Protein 1KTG (pdb70)

Organism: Caenorhabditis elegans (NCBI:txid6239)

GO terms:
  GO:0043135 5-phosphoribosyl 1-pyrophosphate pyrophosphatase activity (F, IDA)
  GO:0015967 diadenosine tetraphosphate catabolic process (P, IDA)
  GO:0004081 bis(5'-nucleosyl)-tetraphosphatase (asymmetrical) activity (F, IDA)
  GO:0019693 ribose phosphate metabolic process (P, IDA)
  GO:0006167 AMP biosynthetic process (P, IDA)
  GO:0006172 ADP biosynthetic process (P, IDA)
  GO:0006754 ATP biosynthetic process (P, IDA)
  GO:0006915 apoptotic process (P, TAS)

Solvent-accessible surface area: 13388 Å² total; per-residue (Å²): 99,63,40,0,0,0,0,1,0,6,65,121,92,111,63,108,37,19,1,1,0,1,34,14,45,58,110,105,64,59,43,10,1,0,26,10,86,40,60,136,85,45,80,56,66,92,0,0,34,55,14,0,40,91,6,0,74,1,55,88,147,45,16,62,22,14,119,55,8,24,40,34,15,66,93,137,26,113,68,31,65,26,14,0,32,2,19,0,0,63,8,71,98,126,42,114,8,111,55,38,158,81,22,94,70,97,90,37,1,80,39,103,51,0,32,73,39,2,107,110,78,106,8,4,70,4,0,115,52,4,32,67,59,26,94,75,156,79,0,0,0,1,1,0,2,47,91,77,69,74,42,53,26,1,1,0,0,36,5,41,110,107,118,66,49,46,24,1,0,32,10,109,33,61,136,90,46,76,48,62,93,0,0,34,55,15,1,92,89,6,0,46,1,48,88,154,55,15,63,19,14,111,62,9,25,25,42,30,42,61,100,106,139,45,28,10,23,3,17,0,0,61,6,66,106,124,46,93,7,100,51,36,156,61,12,96,73,91,90,32,0,99,43,106,50,0,34,70,40,8,125,53,86,104,11,5,74,7,0,113,59,6,19,72,70,5,92,75,143

B-factor: mean 9.14, std 4.75, range [2.16, 31.37]

CATH classification: 3.90.79.10

Radius of gyration: 20.04 Å; Cα contacts (8 Å, |Δi|>4): 566; chains: 2; bounding box: 54×39×38 Å

Nearest PDB structures (foldseek):
  1ktg-assembly1_A  TM=1.007E+00  e=5.975E-30  Caenorhabditis elegans
  1ktg-assembly2_B  TM=9.881E-01  e=2.286E-25  Caenorhabditis elegans
  4ijx-assembly3_A  TM=9.565E-01  e=1.818E-18  Homo sapiens
  4ijx-assembly3_B-2  TM=9.669E-01  e=4.852E-18  Homo sapiens
  1xsc-assembly1_A  TM=9.317E-01  e=6.594E-18  Homo sapiens

Sequence (269 aa):
VVKAAGLVIYRKLAGKIEFLLLQASYPPHHWTPPKGHVDPGEDEWQAAIRETKEEANITKEQLTIHEDCHETLFYEAKGKPKSVKYWLAKLNNPDDVQLSHEHQNWKWCELEDAIKIADYAEMGSLLRKFSAFLAGFKAAGLVIYRKLAGKIEFLLLQASYPPHHWTPPKGHVDPGEDEWQAAIRETKEEANITKEQLTIHEDCHETLFYEAPKSVKYWLAKLNNPDDVQLSHEHQNWKWCELEDAIKIADYAEMGSLLRKFSAFLAGF

InterPro domains:
  IPR000086 NUDIX hydrolase domain [PF00293] (4-128)
  IPR000086 NUDIX hydrolase domain [PS51462] (1-132)
  IPR003565 Bis(5'-nucleosyl)-tetraphosphatase [PR01405] (18-36)
  IPR003565 Bis(5'-nucleosyl)-tetraphosphatase [PR01405] (63-84)
  IPR003565 Bis(5'-nucleosyl)-tetraphosphatase [PR01405] (103-121)
  IPR003565 Bis(5'-nucleosyl)-tetraphosphatase [PR01405] (121-138)
  IPR003565 Bis(5'-nucleosyl)-tetraphosphatase [cd03428] (3-135)
  IPR015797 NUDIX hydrolase-like domain superfamily [SSF55811] (4-136)
  IPR020084 NUDIX hydrolase, conserved site [PS00893] (37-58)
  IPR051325 Nudix hydrolase domain-containing protein [PTHR21340] (3-136)

Structure (mmCIF, N/CA/C/O backbone):
data_1KTG
#
_entry.id   1KTG
#
_cell.length_a   57.563
_cell.length_b   36.758
_cell.length_c   68.941
_cell.angle_alpha   90.00
_cell.angle_beta   114.16
_cell.angle_gamma   90.00
#
_symmetry.space_group_name_H-M   'P 1 21 1'
#
loop_
_entity.id
_entity.type
_entity.pdbx_description
1 polymer 'Diadenosine Tetraphosphate Hydrolase'
2 non-polymer 'PHOSPHATE ION'
3 non-polymer 'HYDROXIDE ION'
4 non-polymer 'MAGNESIUM ION'
5 non-polymer 'ADENOSINE MONOPHOSPHATE'
6 water water
#
loop_
_atom_site.group_PDB
_atom_site.id
_atom_site.type_symbol
_atom_site.label_atom_id
_atom_site.label_alt_id
_atom_site.label_comp_id
_atom_site.label_asym_id
_atom_site.label_entity_id
_atom_site.label_seq_id
_atom_site.pdbx_PDB_ins_code
_atom_site.Cartn_x
_atom_site.Cartn_y
_atom_site.Cartn_z
_atom_site.occupancy
_atom_site.B_iso_or_equiv
_atom_site.auth_seq_id
_atom_site.auth_comp_id
_atom_site.auth_asym_id
_atom_site.auth_atom_id
_atom_site.pdbx_PDB_model_num
ATOM 1 N N . VAL A 1 2 ? 36.948 -0.450 29.479 1.00 9.06 2 VAL A N 1
ATOM 2 C CA . VAL A 1 2 ? 35.666 -0.104 28.788 1.00 8.86 2 VAL A CA 1
ATOM 3 C C . VAL A 1 2 ? 34.840 -1.338 28.414 1.00 8.75 2 VAL A C 1
ATOM 4 O O . VAL A 1 2 ? 35.366 -2.308 27.866 1.00 8.62 2 VAL A O 1
ATOM 8 N N . VAL A 1 3 ? 33.578 -1.316 28.830 1.00 7.91 3 VAL A N 1
ATOM 9 C CA . VAL A 1 3 ? 32.550 -2.258 28.425 1.00 7.82 3 VAL A CA 1
ATOM 10 C C . VAL A 1 3 ? 32.209 -2.081 26.947 1.00 7.46 3 VAL A C 1
ATOM 11 O O . VAL A 1 3 ? 31.802 -1.008 26.532 1.00 6.65 3 VAL A O 1
ATOM 15 N N . LYS A 1 4 ? 32.349 -3.155 26.181 1.00 7.23 4 LYS A N 1
ATOM 16 C CA . LYS A 1 4 ? 32.186 -3.124 24.736 1.00 7.11 4 LYS A CA 1
ATOM 17 C C . LYS A 1 4 ? 30.851 -3.685 24.274 1.00 7.04 4 LYS A C 1
ATOM 18 O O . LYS A 1 4 ? 30.417 -4.752 24.727 1.00 6.56 4 LYS A O 1
ATOM 20 N N . ALA A 1 5 ? 30.214 -2.951 23.363 1.00 6.41 5 ALA A N 1
ATOM 21 C CA . ALA A 1 5 ? 28.946 -3.342 22.774 1.00 6.14 5 ALA A CA 1
ATOM 22 C C . ALA A 1 5 ? 28.957 -2.961 21.302 1.00 5.87 5 ALA A C 1
ATOM 23 O O . ALA A 1 5 ? 29.814 -2.215 20.849 1.00 5.77 5 ALA A O 1
ATOM 25 N N . ALA A 1 6 ? 27.985 -3.460 20.563 1.00 6.24 6 ALA A N 1
ATOM 26 C CA . ALA A 1 6 ? 27.880 -3.148 19.150 1.00 5.94 6 ALA A CA 1
ATOM 27 C C . ALA A 1 6 ? 26.469 -3.370 18.655 1.00 6.06 6 ALA A C 1
ATOM 28 O O . ALA A 1 6 ? 25.688 -4.093 19.262 1.00 5.20 6 ALA A O 1
ATOM 30 N N . GLY A 1 7 ? 26.159 -2.760 17.519 1.00 5.90 7 GLY A N 1
ATOM 31 C CA . GLY A 1 7 ? 24.859 -2.933 16.928 1.00 6.13 7 GLY A CA 1
ATOM 32 C C . GLY A 1 7 ? 24.846 -2.493 15.492 1.00 6.11 7 GLY A C 1
ATOM 33 O O . GLY A 1 7 ? 25.885 -2.207 14.900 1.00 5.43 7 GLY A O 1
ATOM 34 N N . LEU A 1 8 ? 23.645 -2.440 14.935 1.00 6.04 8 LEU A N 1
ATOM 35 C CA . LEU A 1 8 ? 23.453 -2.071 13.555 1.00 5.72 8 LEU A CA 1
ATOM 36 C C . LEU A 1 8 ? 22.409 -0.970 13.458 1.00 6.18 8 LEU A C 1
ATOM 37 O O . LEU A 1 8 ? 21.327 -1.082 14.023 1.00 6.59 8 LEU A O 1
ATOM 42 N N . VAL A 1 9 ? 22.775 0.116 12.791 1.00 6.45 9 VAL A N 1
ATOM 43 C CA . VAL A 1 9 ? 21.825 1.169 12.480 1.00 6.60 9 VAL A CA 1
ATOM 44 C C . VAL A 1 9 ? 21.113 0.645 11.242 1.00 6.70 9 VAL A C 1
ATOM 45 O O . VAL A 1 9 ? 21.628 0.715 10.134 1.00 6.98 9 VAL A O 1
ATOM 49 N N . ILE A 1 10 ? 19.962 0.032 11.468 1.00 7.08 10 ILE A N 1
ATOM 50 C CA . ILE A 1 10 ? 19.148 -0.496 10.388 1.00 6.86 10 ILE A CA 1
ATOM 51 C C . ILE A 1 10 ? 18.329 0.618 9.759 1.00 6.55 10 ILE A C 1
ATOM 52 O O . ILE A 1 10 ? 17.718 1.414 10.471 1.00 6.95 10 ILE A O 1
ATOM 57 N N . TYR A 1 11 ? 18.314 0.664 8.431 1.00 6.13 11 TYR A N 1
ATOM 58 C CA . TYR A 1 11 ? 17.461 1.602 7.713 1.00 5.93 11 TYR A CA 1
ATOM 59 C C . TYR A 1 11 ? 16.744 0.875 6.604 1.00 6.25 11 TYR A C 1
ATOM 60 O O . TYR A 1 11 ? 17.140 -0.223 6.181 1.00 6.40 11 TYR A O 1
ATOM 69 N N . ARG A 1 12 ? 15.678 1.502 6.133 1.00 6.58 12 ARG A N 1
ATOM 70 C CA . ARG A 1 12 ? 14.967 1.026 4.974 1.00 6.14 12 ARG A CA 1
ATOM 71 C C . ARG A 1 12 ? 14.626 2.229 4.117 1.00 7.00 12 ARG A C 1
ATOM 72 O O . ARG A 1 12 ? 14.766 3.383 4.550 1.00 6.46 12 ARG A O 1
ATOM 80 N N . LYS A 1 13 ? 14.205 1.963 2.885 1.00 7.45 13 LYS A N 1
ATOM 81 C CA . LYS A 1 13 ? 13.758 3.026 2.007 1.00 8.41 13 LYS A CA 1
ATOM 82 C C . LYS A 1 13 ? 12.272 2.761 1.790 1.00 8.15 13 LYS A C 1
ATOM 83 O O . LYS A 1 13 ? 11.896 1.708 1.285 1.00 9.37 13 LYS A O 1
ATOM 89 N N . LEU A 1 14 ? 11.421 3.672 2.250 1.00 7.19 14 LEU A N 1
ATOM 90 C CA . LEU A 1 14 ? 9.984 3.504 2.089 1.00 6.57 14 LEU A CA 1
ATOM 91 C C . LEU A 1 14 ? 9.470 4.528 1.095 1.00 6.19 14 LEU A C 1
ATOM 92 O O . LEU A 1 14 ? 9.435 5.717 1.395 1.00 5.52 14 LEU A O 1
ATOM 97 N N . ALA A 1 15 ? 9.081 4.068 -0.091 1.00 6.13 15 ALA A N 1
ATOM 98 C CA . ALA A 1 15 ? 8.618 4.967 -1.141 1.00 5.96 15 ALA A CA 1
ATOM 99 C C . ALA A 1 15 ? 9.623 6.085 -1.401 1.00 6.27 15 ALA A C 1
ATOM 100 O O . ALA A 1 15 ? 9.235 7.234 -1.619 1.00 6.21 15 ALA A O 1
ATOM 102 N N . GLY A 1 16 ? 10.908 5.737 -1.379 1.00 6.53 16 GLY A N 1
ATOM 103 C CA . GLY A 1 16 ? 11.978 6.673 -1.672 1.00 6.63 16 GLY A CA 1
ATOM 104 C C . GLY A 1 16 ? 12.567 7.379 -0.463 1.00 6.73 16 GLY A C 1
ATOM 105 O O . GLY A 1 16 ? 13.609 8.027 -0.583 1.00 7.07 16 GLY A O 1
ATOM 106 N N . LYS A 1 17 ? 11.920 7.260 0.693 1.00 6.59 17 LYS A N 1
ATOM 107 C CA . LYS A 1 17 ? 12.389 7.937 1.902 1.00 6.81 17 LYS A CA 1
ATOM 108 C C . LYS A 1 17 ? 13.150 7.022 2.855 1.00 6.72 17 LYS A C 1
ATOM 109 O O . LYS A 1 17 ? 12.690 5.931 3.189 1.00 6.77 17 LYS A O 1
ATOM 115 N N . ILE A 1 18 ? 14.306 7.495 3.311 1.00 6.02 18 ILE A N 1
ATOM 116 C CA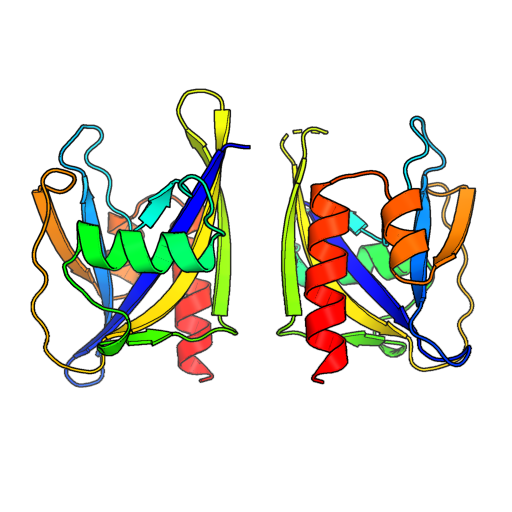 . ILE A 1 18 ? 15.105 6.756 4.272 1.00 6.32 18 ILE A CA 1
ATOM 117 C C . ILE A 1 18 ? 14.436 6.817 5.647 1.00 6.07 18 ILE A C 1
ATOM 118 O O . ILE A 1 18 ? 13.993 7.888 6.089 1.00 6.37 18 ILE A O 1
ATOM 123 N N . GLU A 1 19 ? 14.329 5.663 6.291 1.00 5.95 19 GLU A N 1
ATOM 124 C CA . GLU A 1 19 ? 13.816 5.559 7.651 1.00 6.11 19 GLU A CA 1
ATOM 125 C C . GLU A 1 19 ? 14.754 4.671 8.445 1.00 6.16 19 GLU A C 1
ATOM 126 O O . GLU A 1 19 ? 15.269 3.687 7.912 1.00 5.79 19 GLU A O 1
ATOM 132 N N . PHE A 1 20 ? 14.990 5.049 9.699 1.00 5.46 20 PHE A N 1
ATOM 133 C CA . PHE A 1 20 ? 15.838 4.300 10.641 1.00 5.44 20 PHE A CA 1
ATOM 134 C C . PHE A 1 20 ? 15.008 3.560 11.703 1.00 6.04 20 PHE A C 1
ATOM 135 O O . PHE A 1 20 ? 14.029 4.108 12.248 1.00 6.00 20 PHE A O 1
ATOM 143 N N . LEU A 1 21 ? 15.404 2.331 12.021 1.00 5.59 21 LEU A N 1
ATOM 144 C CA . LEU A 1 21 ? 14.683 1.536 13.009 1.00 6.05 21 LEU A CA 1
ATOM 145 C C . LEU A 1 21 ? 15.193 1.807 14.425 1.00 6.45 21 LEU A C 1
ATOM 146 O O . LEU A 1 21 ? 16.377 1.672 14.698 1.00 6.85 21 LEU A O 1
ATOM 151 N N . LEU A 1 22 ? 14.294 2.211 15.309 1.00 6.41 22 LEU A N 1
ATOM 152 C CA . LEU A 1 22 ? 14.632 2.401 16.707 1.00 6.45 22 LEU A CA 1
ATOM 153 C C . LEU A 1 22 ? 13.764 1.480 17.549 1.00 6.62 22 LEU A C 1
ATOM 154 O O . LEU A 1 22 ? 12.580 1.252 17.222 1.00 6.11 22 LEU A O 1
ATOM 159 N N . LEU A 1 23 ? 14.362 0.974 18.633 1.00 6.02 23 LEU A N 1
ATOM 160 C CA . LEU A 1 23 ? 13.708 0.081 19.596 1.00 5.81 23 LEU A CA 1
ATOM 161 C C . LEU A 1 23 ? 13.660 0.728 20.986 1.00 6.03 23 LEU A C 1
ATOM 162 O O . LEU A 1 23 ? 14.628 1.331 21.455 1.00 5.79 23 LEU A O 1
ATOM 167 N N . GLN A 1 24 ? 12.523 0.596 21.645 1.00 5.30 24 GLN A N 1
ATOM 168 C CA . GLN A 1 24 ? 12.342 1.182 22.955 1.00 5.63 24 GLN A CA 1
ATOM 169 C C . GLN A 1 24 ? 12.554 0.125 24.033 1.00 5.42 24 GLN A C 1
ATOM 170 O O . GLN A 1 24 ? 11.877 -0.913 24.051 1.00 4.95 24 GLN A O 1
ATOM 176 N N . ALA A 1 25 ? 13.501 0.393 24.928 1.00 5.77 25 ALA A N 1
ATOM 177 C CA . ALA A 1 25 ? 13.835 -0.533 25.999 1.00 5.94 25 ALA A CA 1
ATOM 178 C C . ALA A 1 25 ? 12.630 -0.783 26.886 1.00 6.18 25 ALA A C 1
ATOM 179 O O . ALA A 1 25 ? 11.854 0.122 27.165 1.00 5.77 25 ALA A O 1
ATOM 181 N N . SER A 1 26 ? 12.505 -2.014 27.360 1.00 6.27 26 SER A N 1
ATOM 182 C CA . SER A 1 26 ? 11.391 -2.399 28.220 1.00 6.97 26 SER A CA 1
ATOM 183 C C . SER A 1 26 ? 11.669 -2.097 29.692 1.00 7.64 26 SER A C 1
ATOM 184 O O . SER A 1 26 ? 10.812 -2.314 30.553 1.00 7.64 26 SER A O 1
ATOM 187 N N . TYR A 1 27 ? 12.874 -1.613 29.966 1.00 8.45 27 TYR A N 1
ATOM 188 C CA . TYR A 1 27 ? 13.311 -1.288 31.317 1.00 9.41 27 TYR A CA 1
ATOM 189 C C . TYR A 1 27 ? 13.604 0.216 31.361 1.00 9.57 27 TYR A C 1
ATOM 190 O O . TYR A 1 27 ? 14.136 0.764 30.404 1.00 9.28 27 TYR A O 1
ATOM 192 N N . PRO A 1 28 ? 13.280 0.907 32.444 1.00 10.14 28 PRO A N 1
ATOM 193 C CA . PRO A 1 28 ? 13.560 2.341 32.443 1.00 10.24 28 PRO A CA 1
ATOM 194 C C . PRO A 1 28 ? 15.061 2.493 32.268 1.00 10.05 28 PRO A C 1
ATOM 195 O O . PRO A 1 28 ? 15.816 1.625 32.685 1.00 10.42 28 PRO A O 1
ATOM 199 N N . PRO A 1 29 ? 15.507 3.578 31.662 1.00 9.60 29 PRO A N 1
ATOM 200 C CA . PRO A 1 29 ? 14.721 4.777 31.386 1.00 9.16 29 PRO A CA 1
ATOM 201 C C . PRO A 1 29 ? 13.864 4.692 30.093 1.00 8.82 29 PRO A C 1
ATOM 202 O O . PRO A 1 29 ? 13.354 5.710 29.647 1.00 7.90 29 PRO A O 1
ATOM 206 N N . HIS A 1 30 ? 13.691 3.498 29.534 1.00 8.50 30 HIS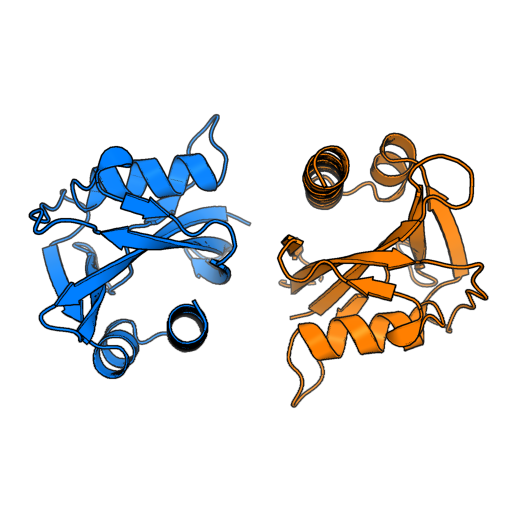 A N 1
ATOM 207 C CA . HIS A 1 30 ? 12.891 3.305 28.314 1.00 8.75 30 HIS A CA 1
ATOM 208 C C . HIS A 1 30 ? 13.410 4.117 27.136 1.00 8.67 30 HIS A C 1
ATOM 209 O O . HIS A 1 30 ? 12.640 4.634 26.318 1.00 9.53 30 HIS A O 1
ATOM 216 N N . HIS A 1 31 ? 14.720 4.238 27.044 1.00 8.57 31 HIS A N 1
ATOM 217 C CA . HIS A 1 31 ? 15.317 4.972 25.932 1.00 8.16 31 HIS A CA 1
ATOM 218 C C . HIS A 1 31 ? 15.259 4.148 24.656 1.00 7.61 31 HIS A C 1
ATOM 219 O O . HIS A 1 31 ? 15.015 2.943 24.675 1.00 7.23 31 HIS A O 1
ATOM 226 N N . TRP A 1 32 ? 15.509 4.828 23.549 1.00 6.83 32 TRP A N 1
ATOM 227 C CA . TRP A 1 32 ? 15.443 4.241 22.226 1.00 6.31 32 TRP A CA 1
ATOM 228 C C . TRP A 1 32 ? 16.818 4.184 21.554 1.00 6.53 32 TRP A C 1
ATOM 229 O O . TRP A 1 32 ? 17.536 5.173 21.519 1.00 5.99 32 TRP A O 1
ATOM 240 N N . THR A 1 33 ? 17.166 3.026 21.007 1.00 6.63 33 THR A N 1
ATOM 241 C CA . THR A 1 33 ? 18.409 2.868 20.255 1.00 6.66 33 THR A CA 1
ATOM 242 C C . THR A 1 33 ? 18.141 1.884 19.136 1.00 6.75 33 THR A C 1
ATOM 243 O O . THR A 1 33 ? 17.122 1.191 19.150 1.00 6.76 33 THR A O 1
ATOM 247 N N . PRO A 1 34 ? 19.041 1.810 18.161 1.00 6.44 34 PRO A N 1
ATOM 248 C CA . PRO A 1 34 ? 18.944 0.760 17.151 1.00 6.27 34 PRO A CA 1
ATOM 249 C C . PRO A 1 34 ? 19.275 -0.551 17.853 1.00 6.22 34 PRO A C 1
ATOM 250 O O . PRO A 1 34 ? 19.703 -0.501 19.007 1.00 6.44 34 PRO A O 1
ATOM 254 N N . PRO A 1 35 ? 19.071 -1.691 17.205 1.00 6.40 35 PRO A N 1
ATOM 255 C CA . PRO A 1 35 ? 19.383 -2.977 17.831 1.00 6.12 35 PRO A CA 1
ATOM 256 C C . PRO A 1 35 ? 20.856 -3.012 18.184 1.00 6.22 35 PRO A C 1
ATOM 257 O O . PRO A 1 35 ? 21.673 -2.704 17.335 1.00 5.91 35 PRO A O 1
ATOM 261 N N . LYS A 1 36 ? 21.196 -3.369 19.420 1.00 6.43 36 LYS A N 1
ATOM 262 C CA . LYS A 1 36 ? 22.599 -3.385 19.841 1.00 6.25 36 LYS A CA 1
ATOM 263 C C . LYS A 1 36 ? 22.743 -4.053 21.194 1.00 6.13 36 LYS A C 1
ATOM 264 O O . LYS A 1 36 ? 21.794 -4.113 21.963 1.00 6.47 36 LYS A O 1
ATOM 270 N N . GLY A 1 37 ? 23.935 -4.532 21.505 1.00 6.11 37 GLY A N 1
ATOM 271 C CA . GLY A 1 37 ? 24.134 -5.188 22.781 1.00 6.17 37 GLY A CA 1
ATOM 272 C C . GLY A 1 37 ? 25.589 -5.473 23.085 1.00 6.05 37 GLY A C 1
ATOM 273 O O . GLY A 1 37 ? 26.486 -5.179 22.302 1.00 5.50 37 GLY A O 1
ATOM 274 N N . HIS A 1 38 ? 25.823 -6.038 24.255 1.00 5.91 38 HIS A N 1
ATOM 275 C CA . HIS A 1 38 ? 27.183 -6.290 24.678 1.00 6.37 38 HIS A CA 1
ATOM 276 C C . HIS A 1 38 ? 27.831 -7.359 23.828 1.00 6.15 38 HIS A C 1
ATOM 277 O O . HIS A 1 38 ? 27.170 -8.298 23.359 1.00 6.32 38 HIS A O 1
ATOM 284 N N . VAL A 1 39 ? 29.138 -7.215 23.646 1.00 5.90 39 VAL A N 1
ATOM 285 C CA . VAL A 1 39 ? 29.934 -8.234 23.004 1.00 6.17 39 VAL A CA 1
ATOM 286 C C . VAL A 1 39 ? 29.997 -9.400 23.997 1.00 6.53 39 VAL A C 1
ATOM 287 O O . VAL A 1 39 ? 30.396 -9.219 25.152 1.00 6.26 39 VAL A O 1
ATOM 291 N N . ASP A 1 40 ? 29.559 -10.577 23.560 1.00 6.58 40 ASP A N 1
ATOM 292 C CA . ASP A 1 40 ? 29.515 -11.753 24.426 1.00 7.52 40 ASP A CA 1
ATOM 293 C C . ASP A 1 40 ? 30.826 -12.545 24.282 1.00 7.87 40 ASP A C 1
ATOM 294 O O . ASP A 1 40 ? 31.599 -12.309 23.359 1.00 7.60 40 ASP A O 1
ATOM 299 N N . PRO A 1 41 ? 31.098 -13.470 25.196 1.00 8.26 41 PRO A N 1
ATOM 300 C CA . PRO A 1 41 ? 32.354 -14.227 25.144 1.00 8.49 41 PRO A CA 1
ATOM 301 C C . PRO A 1 41 ? 32.611 -14.880 23.790 1.00 8.10 41 PRO A C 1
ATOM 302 O O . PRO A 1 41 ? 31.701 -15.454 23.177 1.00 8.11 41 PRO A O 1
ATOM 306 N N . GLY A 1 42 ? 33.846 -14.767 23.321 1.00 7.93 42 GLY A N 1
ATOM 307 C CA . GLY A 1 42 ? 34.233 -15.339 22.046 1.00 7.76 42 GLY A CA 1
ATOM 308 C C . GLY A 1 42 ? 33.929 -14.456 20.844 1.00 7.30 42 GLY A C 1
ATOM 309 O O . GLY A 1 42 ? 34.406 -14.734 19.750 1.00 7.37 42 GLY A O 1
ATOM 310 N N . GLU A 1 43 ? 33.160 -13.387 21.030 1.00 7.06 43 GLU A N 1
ATOM 311 C CA . GLU A 1 43 ? 32.752 -12.553 19.902 1.00 6.47 43 GLU A CA 1
ATOM 312 C C . GLU A 1 43 ? 33.612 -11.314 19.716 1.00 6.23 43 GLU A C 1
ATOM 313 O O . GLU A 1 43 ? 34.297 -10.878 20.632 1.00 6.08 43 GLU A O 1
ATOM 319 N N . ASP A 1 44 ? 33.568 -10.759 18.513 1.00 6.03 44 ASP A N 1
ATOM 320 C CA . ASP A 1 44 ? 34.092 -9.413 18.278 1.00 6.20 44 ASP A CA 1
ATOM 321 C C . ASP A 1 44 ? 32.860 -8.540 18.062 1.00 5.75 44 ASP A C 1
ATOM 322 O O . ASP A 1 44 ? 31.734 -9.034 18.132 1.00 4.88 44 ASP A O 1
ATOM 327 N N . GLU A 1 45 ? 33.074 -7.258 17.804 1.00 5.63 45 GLU A N 1
ATOM 328 C CA . GLU A 1 45 ? 31.966 -6.318 17.657 1.00 5.94 45 GLU A CA 1
ATOM 329 C C . GLU A 1 45 ? 31.034 -6.684 16.505 1.00 5.83 45 GLU A C 1
ATOM 330 O O . GLU A 1 45 ? 29.816 -6.566 16.614 1.00 5.46 45 GLU A O 1
ATOM 336 N N . TRP A 1 46 ? 31.619 -7.110 15.395 1.00 6.00 46 TRP A N 1
ATOM 337 C CA . TRP A 1 46 ? 30.848 -7.476 14.214 1.00 6.13 46 TRP A CA 1
ATOM 338 C C . TRP A 1 46 ? 29.854 -8.574 14.581 1.00 6.02 46 TRP A C 1
ATOM 339 O O . TRP A 1 46 ? 28.654 -8.444 14.336 1.00 6.36 46 TRP A O 1
ATOM 350 N N . GLN A 1 47 ? 30.350 -9.648 15.191 1.00 6.00 47 GLN A N 1
ATOM 351 C CA . GLN A 1 47 ? 29.489 -10.772 15.540 1.00 6.00 47 GLN A CA 1
ATOM 352 C C . GLN A 1 47 ? 28.383 -10.334 16.497 1.00 5.71 47 GLN A C 1
ATOM 353 O O . GLN A 1 47 ? 27.237 -10.759 16.384 1.00 5.82 47 GLN A O 1
ATOM 359 N N . ALA A 1 48 ? 28.743 -9.488 17.450 1.00 5.65 48 ALA A N 1
ATOM 360 C CA . ALA A 1 48 ? 27.794 -9.042 18.460 1.00 5.69 48 ALA A CA 1
ATOM 361 C C . ALA A 1 48 ? 26.663 -8.224 17.830 1.00 4.98 48 ALA A C 1
ATOM 362 O O . ALA A 1 48 ? 25.483 -8.427 18.122 1.00 4.94 48 ALA A O 1
ATOM 364 N N . ALA A 1 49 ? 27.030 -7.318 16.941 1.00 4.30 49 ALA A N 1
ATOM 365 C CA . ALA A 1 49 ? 26.053 -6.458 16.283 1.00 4.78 49 ALA A CA 1
ATOM 366 C C . ALA A 1 49 ? 25.037 -7.285 15.501 1.00 4.88 49 ALA A C 1
ATOM 367 O O . ALA A 1 49 ? 23.843 -6.999 15.503 1.00 5.77 49 ALA A O 1
ATOM 369 N N . ILE A 1 50 ? 25.528 -8.302 14.813 1.00 5.25 50 ILE A N 1
ATOM 370 C CA . ILE A 1 50 ? 24.657 -9.160 14.016 1.00 5.65 50 ILE A CA 1
ATOM 371 C C . ILE A 1 50 ? 23.745 -9.992 14.918 1.00 6.13 50 ILE A C 1
ATOM 372 O O . ILE A 1 50 ? 22.528 -10.077 14.699 1.00 6.66 50 ILE A O 1
ATOM 377 N N . ARG A 1 51 ? 24.323 -10.593 15.952 1.00 5.77 51 ARG A N 1
ATOM 378 C CA . ARG A 1 51 ? 23.545 -11.448 16.842 1.00 6.05 51 ARG A CA 1
ATOM 379 C C . ARG A 1 51 ? 22.491 -10.648 17.604 1.00 5.48 51 ARG A C 1
ATOM 380 O O . ARG A 1 51 ? 21.351 -11.082 17.756 1.00 5.54 51 ARG A O 1
ATOM 388 N N . GLU A 1 52 ? 22.873 -9.485 18.095 1.00 5.52 52 GLU A N 1
ATOM 389 C CA . GLU A 1 52 ? 21.925 -8.648 18.835 1.00 5.56 52 GLU A CA 1
ATOM 390 C C . GLU A 1 52 ? 20.804 -8.163 17.931 1.00 6.16 52 GLU A C 1
ATOM 391 O O . GLU A 1 52 ? 19.658 -8.007 18.363 1.00 6.02 52 GLU A O 1
ATOM 397 N N . THR A 1 53 ? 21.126 -7.934 16.667 1.00 6.05 53 THR A N 1
ATOM 398 C CA . THR A 1 53 ? 20.097 -7.519 15.732 1.00 6.54 53 THR A CA 1
ATOM 399 C C . THR A 1 53 ? 19.087 -8.637 15.547 1.00 6.41 53 THR A C 1
ATOM 400 O O . THR A 1 53 ? 17.871 -8.400 15.543 1.00 6.45 53 THR A O 1
ATOM 404 N N . LYS A 1 54 ? 19.589 -9.860 15.407 1.00 6.42 54 LYS A N 1
ATOM 405 C CA . LYS A 1 54 ? 18.719 -11.015 15.244 1.00 6.19 54 LYS A CA 1
ATOM 406 C C . LYS A 1 54 ? 17.874 -11.199 16.496 1.00 5.86 54 LYS A C 1
ATOM 407 O O . LYS A 1 54 ? 16.667 -11.413 16.413 1.00 6.24 54 LYS A O 1
ATOM 409 N N . GLU A 1 55 ? 18.502 -11.071 17.661 1.00 5.63 55 GLU A N 1
ATOM 410 C CA . GLU A 1 55 ? 17.809 -11.266 18.934 1.00 5.69 55 GLU A CA 1
ATOM 411 C C . GLU A 1 55 ? 16.758 -10.210 19.235 1.00 6.12 55 GLU A C 1
ATOM 412 O O . GLU A 1 55 ? 15.669 -10.541 19.707 1.00 6.34 55 GLU A O 1
ATOM 418 N N . GLU A 1 56 ? 17.091 -8.946 18.989 1.00 5.79 56 GLU A N 1
ATOM 419 C CA . GLU A 1 56 ? 16.228 -7.847 19.414 1.00 6.16 56 GLU A CA 1
ATOM 420 C C . GLU A 1 56 ? 15.157 -7.436 18.407 1.00 6.32 56 GLU A C 1
ATOM 421 O O . GLU A 1 56 ? 14.107 -6.908 18.793 1.00 6.52 56 GLU A O 1
ATOM 427 N N . ALA A 1 57 ? 15.419 -7.649 17.120 1.00 5.98 57 ALA A N 1
ATOM 428 C CA . ALA A 1 57 ? 14.473 -7.212 16.093 1.00 6.05 57 ALA A CA 1
ATOM 429 C C . ALA A 1 57 ? 14.037 -8.327 15.151 1.00 6.35 57 ALA A C 1
ATOM 430 O O . ALA A 1 57 ? 13.192 -8.107 14.288 1.00 6.58 57 ALA A O 1
ATOM 432 N N . ASN A 1 58 ? 14.612 -9.513 15.316 1.00 6.05 58 ASN A N 1
ATOM 433 C CA . ASN A 1 58 ? 14.286 -10.670 14.486 1.00 6.85 58 ASN A CA 1
ATOM 434 C C . ASN A 1 58 ? 14.651 -10.439 13.017 1.00 6.74 58 ASN A C 1
ATOM 435 O O . ASN A 1 58 ? 13.964 -10.917 12.115 1.00 6.42 58 ASN A O 1
ATOM 440 N N . ILE A 1 59 ? 15.735 -9.689 12.805 1.00 6.53 59 ILE A N 1
ATOM 441 C CA . ILE A 1 59 ? 16.284 -9.449 11.476 1.00 7.20 59 ILE A CA 1
ATOM 442 C C . ILE A 1 59 ? 17.611 -10.206 11.376 1.00 7.19 59 ILE A C 1
ATOM 443 O O . ILE A 1 59 ? 18.527 -9.996 12.195 1.00 7.40 59 ILE A O 1
ATOM 448 N N . THR A 1 60 ? 17.698 -11.065 10.363 1.00 7.58 60 THR A N 1
ATOM 449 C CA . THR A 1 60 ? 18.868 -11.898 10.115 1.00 8.08 60 THR A CA 1
ATOM 450 C C . THR A 1 60 ? 19.873 -11.215 9.191 1.00 8.25 60 THR A C 1
ATOM 451 O O . THR A 1 60 ? 19.550 -10.272 8.458 1.00 7.48 60 THR A O 1
ATOM 455 N N . LYS A 1 61 ? 21.095 -11.727 9.212 1.00 7.71 61 LYS A N 1
ATOM 456 C CA . LYS A 1 61 ? 22.160 -11.178 8.387 1.00 8.38 61 LYS A CA 1
ATOM 457 C C . LYS A 1 61 ? 21.771 -11.224 6.915 1.00 7.95 61 LYS A C 1
ATOM 458 O O . LYS A 1 61 ? 22.089 -10.314 6.150 1.00 7.84 61 LYS A O 1
ATOM 464 N N . GLU A 1 62 ? 21.053 -12.271 6.538 1.00 7.44 62 GLU A N 1
ATOM 465 C CA . GLU A 1 62 ? 20.683 -12.506 5.153 1.00 8.06 62 GLU A CA 1
ATOM 466 C C . GLU A 1 62 ? 19.666 -11.484 4.638 1.00 7.65 62 GLU A C 1
ATOM 467 O O . GLU A 1 62 ? 19.533 -11.281 3.443 1.00 7.36 62 GLU A O 1
ATOM 473 N N . GLN A 1 63 ? 18.940 -10.860 5.559 1.00 7.32 63 GLN A N 1
ATOM 474 C CA . GLN A 1 63 ? 17.942 -9.861 5.210 1.00 7.05 63 GLN A CA 1
ATOM 475 C C . GLN A 1 63 ? 18.562 -8.477 5.073 1.00 6.75 63 GLN A C 1
ATOM 476 O O . GLN A 1 63 ? 17.881 -7.520 4.730 1.00 6.47 63 GLN A O 1
ATOM 482 N N . LEU A 1 64 ? 19.858 -8.373 5.346 1.00 6.66 64 LEU A N 1
ATOM 483 C CA . LEU A 1 64 ? 20.526 -7.082 5.386 1.00 6.69 64 LEU A CA 1
ATOM 484 C C . LEU A 1 64 ? 21.652 -6.926 4.369 1.00 6.77 64 LEU A C 1
ATOM 485 O O . LEU A 1 64 ? 22.300 -7.892 3.993 1.00 6.58 64 LEU A O 1
ATOM 490 N N . THR A 1 65 ? 21.862 -5.686 3.938 1.00 7.16 65 THR A N 1
ATOM 491 C CA . THR A 1 65 ? 23.052 -5.301 3.191 1.00 6.84 65 THR A CA 1
ATOM 492 C C . THR A 1 65 ? 23.821 -4.381 4.137 1.00 6.60 65 THR A C 1
ATOM 493 O O . THR A 1 65 ? 23.463 -3.210 4.309 1.00 6.35 65 THR A O 1
ATOM 497 N N . ILE A 1 66 ? 24.854 -4.915 4.776 1.00 5.86 66 ILE A N 1
ATOM 498 C CA . ILE A 1 66 ? 25.616 -4.147 5.757 1.00 6.31 66 ILE A CA 1
ATOM 499 C C . ILE A 1 66 ? 26.724 -3.390 5.051 1.00 6.18 66 ILE A C 1
ATOM 500 O O . ILE A 1 66 ? 27.492 -3.968 4.293 1.00 5.37 66 ILE A O 1
ATOM 505 N N . HIS A 1 67 ? 26.781 -2.088 5.283 1.00 6.21 67 HIS A N 1
ATOM 506 C CA . HIS A 1 67 ? 27.789 -1.237 4.662 1.00 7.33 67 HIS A CA 1
ATOM 507 C C . HIS A 1 67 ? 29.030 -1.221 5.540 1.00 7.65 67 HIS A C 1
ATOM 508 O O . HIS A 1 67 ? 29.110 -0.450 6.487 1.00 7.54 67 HIS A O 1
ATOM 515 N N . GLU A 1 68 ? 29.999 -2.066 5.219 1.00 8.63 68 GLU A N 1
ATOM 516 C CA . GLU A 1 68 ? 31.204 -2.195 6.050 1.00 9.83 68 GLU A CA 1
ATOM 517 C C . GLU A 1 68 ? 32.036 -0.929 6.141 1.00 10.15 68 GLU A C 1
ATOM 518 O O . GLU A 1 68 ? 32.774 -0.746 7.115 1.00 11.38 68 GLU A O 1
ATOM 524 N N . ASP A 1 69 ? 31.906 -0.050 5.147 1.00 9.93 69 ASP A N 1
ATOM 525 C CA . ASP A 1 69 ? 32.644 1.211 5.140 1.00 9.77 69 ASP A CA 1
ATOM 526 C C . ASP A 1 69 ? 31.908 2.335 5.847 1.00 9.62 69 ASP A C 1
ATOM 527 O O . ASP A 1 69 ? 32.300 3.499 5.714 1.00 10.25 69 ASP A O 1
ATOM 529 N N . CYS A 1 70 ? 30.827 2.017 6.554 1.00 8.50 70 CYS A N 1
ATOM 530 C CA . CYS A 1 70 ? 30.109 3.049 7.285 1.00 8.29 70 CYS A CA 1
ATOM 531 C C . CYS A 1 70 ? 29.884 2.587 8.714 1.00 7.75 70 CYS A C 1
ATOM 532 O O . CYS A 1 70 ? 28.927 1.871 9.015 1.00 7.94 70 CYS A O 1
ATOM 535 N N . HIS A 1 71 ? 30.809 2.963 9.587 1.00 7.53 71 HIS A N 1
ATOM 536 C CA . HIS A 1 71 ? 30.709 2.599 10.989 1.00 6.84 71 HIS A CA 1
ATOM 537 C C . HIS A 1 71 ? 31.196 3.735 11.848 1.00 6.54 71 HIS A C 1
ATOM 538 O O . HIS A 1 71 ? 31.979 4.568 11.396 1.00 6.65 71 HIS A O 1
ATOM 545 N N . GLU A 1 72 ? 30.706 3.775 13.078 1.00 6.23 72 GLU A N 1
ATOM 546 C CA . GLU A 1 72 ? 31.088 4.805 14.035 1.00 6.75 72 GLU A CA 1
ATOM 547 C C . GLU A 1 72 ? 30.904 4.228 15.433 1.00 6.31 72 GLU A C 1
ATOM 548 O O . GLU A 1 72 ? 30.047 3.363 15.651 1.00 6.26 72 GLU A O 1
ATOM 554 N N . THR A 1 73 ? 31.698 4.699 16.387 1.00 6.34 73 THR A N 1
ATOM 555 C CA . THR A 1 73 ? 31.587 4.202 17.754 1.00 6.34 73 THR A CA 1
ATOM 556 C C . THR A 1 73 ? 31.230 5.314 18.725 1.00 6.46 73 THR A C 1
ATOM 557 O O . THR A 1 73 ? 31.841 6.380 18.717 1.00 5.93 73 THR A O 1
ATOM 561 N N . LEU A 1 74 ? 30.209 5.062 19.539 1.00 6.24 74 LEU A N 1
ATOM 562 C CA . LEU A 1 74 ? 29.761 5.999 20.551 1.00 6.87 74 LEU A CA 1
ATOM 563 C C . LEU A 1 74 ? 30.378 5.597 21.888 1.00 6.77 74 LEU A C 1
ATOM 564 O O . LEU A 1 74 ? 30.575 4.427 22.138 1.00 5.94 74 LEU A O 1
ATOM 569 N N . PHE A 1 75 ? 30.684 6.576 22.734 1.00 7.11 75 PHE A N 1
ATOM 570 C CA . PHE A 1 75 ? 31.230 6.314 24.057 1.00 7.65 75 PHE A CA 1
ATOM 571 C C . PHE A 1 75 ? 30.366 7.033 25.076 1.00 8.35 75 PHE A C 1
ATOM 572 O O . PHE A 1 75 ? 30.093 8.225 24.925 1.00 8.59 75 PHE A O 1
ATOM 574 N N . TYR A 1 76 ? 29.919 6.319 26.104 1.00 9.09 76 TYR A N 1
ATOM 575 C CA . TYR A 1 76 ? 29.175 6.960 27.187 1.00 9.28 76 TYR A CA 1
ATOM 576 C C . TYR A 1 76 ? 29.220 6.153 28.468 1.00 9.69 76 TYR A C 1
ATOM 577 O O . TYR A 1 76 ? 29.612 4.984 28.470 1.00 9.45 76 TYR A O 1
ATOM 586 N N . GLU A 1 77 ? 28.806 6.787 29.557 1.00 9.98 77 GLU A N 1
ATOM 587 C CA . GLU A 1 77 ? 28.812 6.138 30.856 1.00 10.54 77 GLU A CA 1
ATOM 588 C C . GLU A 1 77 ? 27.575 5.271 31.029 1.00 10.88 77 GLU A C 1
ATOM 589 O O . GLU A 1 77 ? 26.440 5.717 30.846 1.00 11.25 77 GLU A O 1
ATOM 595 N N . ALA A 1 78 ? 27.812 4.008 31.351 1.00 11.23 78 ALA A N 1
ATOM 596 C CA . ALA A 1 78 ? 26.740 3.057 31.576 1.00 11.39 78 ALA A CA 1
ATOM 597 C C . ALA A 1 78 ? 27.165 2.235 32.774 1.00 11.59 78 ALA A C 1
ATOM 598 O O . ALA A 1 78 ? 28.248 1.648 32.772 1.00 12.09 78 ALA A O 1
ATOM 600 N N . LYS A 1 79 ? 26.327 2.208 33.804 1.00 11.91 79 LYS A N 1
ATOM 601 C CA . LYS A 1 79 ? 26.626 1.455 35.017 1.00 11.53 79 LYS A CA 1
ATOM 602 C C . LYS A 1 79 ? 27.905 1.949 35.682 1.00 11.42 79 LYS A C 1
ATOM 603 O O . LYS A 1 79 ? 28.743 1.150 36.123 1.00 11.07 79 LYS A O 1
ATOM 605 N N . GLY A 1 80 ? 28.028 3.273 35.774 1.00 11.06 80 GLY A N 1
ATOM 606 C CA . GLY A 1 80 ? 29.162 3.925 36.394 1.00 10.70 80 GLY A CA 1
ATOM 607 C C . GLY A 1 80 ? 30.475 3.717 35.671 1.00 10.68 80 GLY A C 1
ATOM 608 O O . GLY A 1 80 ? 31.531 4.040 36.203 1.00 10.92 80 GLY A O 1
ATOM 609 N N . LYS A 1 81 ? 30.421 3.202 34.449 1.00 10.60 81 LYS A N 1
ATOM 610 C CA . LYS A 1 81 ? 31.641 2.889 33.729 1.00 10.32 81 LYS A CA 1
ATOM 611 C C . LYS A 1 81 ? 31.534 3.213 32.244 1.00 9.93 81 LYS A C 1
ATOM 612 O O . LYS A 1 81 ? 30.446 3.216 31.671 1.00 10.30 81 LYS A O 1
ATOM 614 N N . PRO A 1 82 ? 32.675 3.451 31.616 1.00 9.30 82 PRO A N 1
ATOM 615 C CA . PRO A 1 82 ? 32.702 3.744 30.187 1.00 8.84 82 PRO A CA 1
ATOM 616 C C .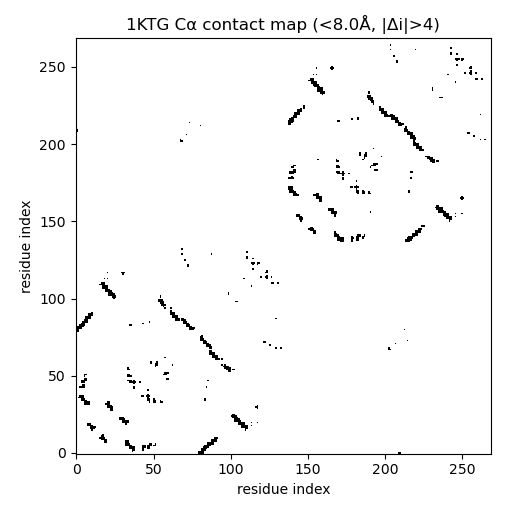 PRO A 1 82 ? 32.203 2.541 29.411 1.00 8.33 82 PRO A C 1
ATOM 617 O O . PRO A 1 82 ? 32.501 1.397 29.762 1.00 8.01 82 PRO A O 1
ATOM 621 N N . LYS A 1 83 ? 31.434 2.816 28.372 1.00 7.76 83 LYS A N 1
ATOM 622 C CA . LYS A 1 83 ? 30.914 1.794 27.499 1.00 7.53 83 LYS A CA 1
ATOM 623 C C . LYS A 1 83 ? 31.122 2.306 26.089 1.00 6.89 83 LYS A C 1
ATOM 624 O O . LYS A 1 83 ? 30.966 3.498 25.841 1.00 6.71 83 LYS A O 1
ATOM 630 N N . SER A 1 84 ? 31.508 1.421 25.183 1.00 6.60 84 SER A N 1
ATOM 631 C CA . SER A 1 84 ? 31.627 1.790 23.779 1.00 6.29 84 SER A CA 1
ATOM 632 C C . SER A 1 84 ? 30.585 1.015 23.009 1.00 6.35 84 SER A C 1
ATOM 633 O O . SER A 1 84 ? 30.328 -0.152 23.299 1.00 6.35 84 SER A O 1
ATOM 636 N N . VAL A 1 85 ? 29.949 1.661 22.041 1.00 6.10 85 VAL A N 1
ATOM 637 C CA . VAL A 1 85 ? 28.995 0.948 21.203 1.00 6.05 85 VAL A CA 1
ATOM 638 C C . VAL A 1 85 ? 29.362 1.215 19.754 1.00 6.37 85 VAL A C 1
ATOM 639 O O . VAL A 1 85 ? 29.226 2.334 19.261 1.00 7.31 85 VAL A O 1
ATOM 643 N N . LYS A 1 86 ? 29.855 0.186 19.081 1.00 5.46 86 LYS A N 1
ATOM 644 C CA . LYS A 1 86 ? 30.209 0.322 17.681 1.00 5.48 86 LYS A CA 1
ATOM 645 C C . LYS A 1 86 ? 29.012 -0.032 16.812 1.00 5.04 86 LYS A C 1
ATOM 646 O O . LYS A 1 86 ? 28.432 -1.099 16.975 1.00 5.39 86 LYS A O 1
ATOM 652 N N . TYR A 1 87 ? 28.659 0.860 15.890 1.00 5.13 87 TYR A N 1
ATOM 653 C CA . TYR A 1 87 ? 27.543 0.643 14.962 1.00 5.13 87 TYR A CA 1
ATOM 654 C C . TYR A 1 87 ? 28.006 0.645 13.508 1.00 5.18 87 TYR A C 1
ATOM 655 O O . TYR A 1 87 ? 28.812 1.481 13.110 1.00 4.61 87 TYR A O 1
ATOM 664 N N . TRP A 1 88 ? 27.453 -0.282 12.735 1.00 5.32 88 TRP A N 1
ATOM 665 C CA . TRP A 1 88 ? 27.564 -0.286 11.281 1.00 5.34 88 TRP A CA 1
ATOM 666 C C . TRP A 1 88 ? 26.186 0.049 10.696 1.00 5.51 88 TRP A C 1
ATOM 667 O O . TRP A 1 88 ? 25.164 -0.302 11.266 1.00 5.54 88 TRP A O 1
ATOM 678 N N . LEU A 1 89 ? 26.167 0.736 9.555 1.00 5.34 89 LEU A N 1
ATOM 679 C CA . LEU A 1 89 ? 24.924 1.044 8.844 1.00 5.65 89 LEU A CA 1
ATOM 680 C C . LEU A 1 89 ? 24.511 -0.196 8.027 1.00 5.49 89 LEU A C 1
ATOM 681 O O . LEU A 1 89 ? 25.342 -0.845 7.425 1.00 5.22 89 LEU A O 1
ATOM 686 N N . ALA A 1 90 ? 23.225 -0.530 8.017 1.00 6.23 90 ALA A N 1
ATOM 687 C CA . ALA A 1 90 ? 22.759 -1.725 7.329 1.00 5.98 90 ALA A CA 1
ATOM 688 C C . ALA A 1 90 ? 21.369 -1.524 6.745 1.00 6.33 90 ALA A C 1
ATOM 689 O O . ALA A 1 90 ? 20.449 -1.096 7.446 1.00 6.14 90 ALA A O 1
ATOM 691 N N . LYS A 1 91 ? 21.216 -1.854 5.470 1.00 6.18 91 LYS A N 1
ATOM 692 C CA . LYS A 1 91 ? 19.943 -1.698 4.795 1.00 7.00 91 LYS A CA 1
ATOM 693 C C . LYS A 1 91 ? 19.092 -2.951 4.913 1.00 6.85 91 LYS A C 1
ATOM 694 O O . LYS A 1 91 ? 19.548 -4.039 4.589 1.00 6.75 91 LYS A O 1
ATOM 700 N N . LEU A 1 92 ? 17.860 -2.783 5.381 1.00 6.72 92 LEU A N 1
ATOM 701 C CA . LEU A 1 92 ? 16.880 -3.864 5.366 1.00 7.06 92 LEU A CA 1
ATOM 702 C C . LEU A 1 92 ? 16.309 -3.877 3.953 1.00 7.21 92 LEU A C 1
ATOM 703 O O . LEU A 1 92 ? 15.528 -3.014 3.593 1.00 6.77 92 LEU A O 1
ATOM 708 N N . ASN A 1 93 ? 16.694 -4.873 3.172 1.00 7.28 93 ASN A N 1
ATOM 709 C CA . ASN A 1 93 ? 16.362 -4.923 1.755 1.00 8.17 93 ASN A CA 1
ATOM 710 C C . ASN A 1 93 ? 14.904 -5.120 1.392 1.00 7.92 93 ASN A C 1
ATOM 711 O O . ASN A 1 93 ? 14.397 -4.488 0.460 1.00 9.00 93 ASN A O 1
ATOM 716 N N . ASN A 1 94 ? 14.237 -6.005 2.118 1.00 7.76 94 ASN A N 1
ATOM 717 C CA . ASN A 1 94 ? 12.846 -6.342 1.838 1.00 7.16 94 ASN A CA 1
ATOM 718 C C . ASN A 1 94 ? 11.913 -5.917 2.978 1.00 7.58 94 ASN A C 1
ATOM 719 O O . ASN A 1 94 ? 12.382 -5.550 4.054 1.00 7.50 94 ASN A O 1
ATOM 724 N N . PRO A 1 95 ? 10.603 -5.977 2.741 1.00 8.50 95 PRO A N 1
ATOM 725 C CA . PRO A 1 95 ? 9.588 -5.553 3.724 1.00 9.28 95 PRO A CA 1
ATOM 726 C C . PRO A 1 95 ? 9.393 -6.545 4.860 1.00 10.40 95 PRO A C 1
ATOM 727 O O . PRO A 1 95 ? 8.278 -6.988 5.138 1.00 11.00 95 PRO A O 1
ATOM 731 N N . ASP A 1 96 ? 10.490 -6.912 5.488 1.00 11.33 96 ASP A N 1
ATOM 732 C CA . ASP A 1 96 ? 10.471 -7.824 6.609 1.00 12.09 96 ASP A CA 1
ATOM 733 C C . ASP A 1 96 ? 9.878 -7.162 7.837 1.00 12.57 96 ASP A C 1
ATOM 734 O O . ASP A 1 96 ? 9.945 -5.937 8.010 1.00 13.36 96 ASP A O 1
ATOM 739 N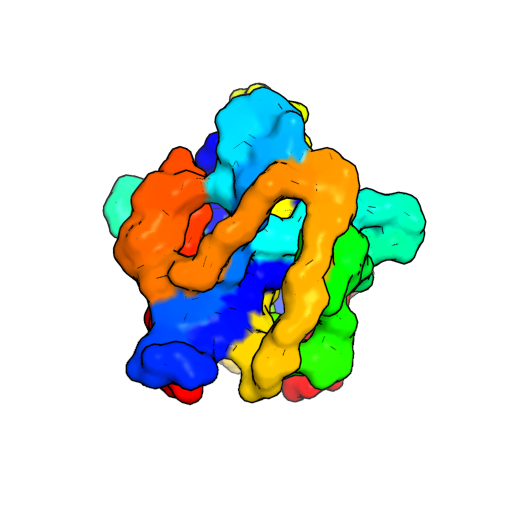 N . ASP A 1 97 ? 9.344 -8.005 8.704 1.00 12.49 97 ASP A N 1
ATOM 740 C CA . ASP A 1 97 ? 8.635 -7.576 9.884 1.00 12.32 97 ASP A CA 1
ATOM 741 C C . ASP A 1 97 ? 9.484 -7.718 11.128 1.00 11.61 97 ASP A C 1
ATOM 742 O O . ASP A 1 97 ? 10.080 -8.765 11.407 1.00 12.06 97 ASP A O 1
ATOM 747 N N . VAL A 1 98 ? 9.521 -6.626 11.862 1.00 10.20 98 VAL A N 1
ATOM 748 C CA . VAL A 1 98 ? 10.238 -6.538 13.107 1.00 9.34 98 VAL A CA 1
ATOM 749 C C . VAL A 1 98 ? 9.445 -7.258 14.191 1.00 8.26 98 VAL A C 1
ATOM 750 O O . VAL A 1 98 ? 8.224 -7.143 14.251 1.00 7.25 98 VAL A O 1
ATOM 754 N N . GLN A 1 99 ? 10.157 -7.998 15.034 1.00 7.28 99 GLN A N 1
ATOM 755 C CA . GLN A 1 99 ? 9.568 -8.684 16.167 1.00 7.31 99 GLN A CA 1
ATOM 756 C C . GLN A 1 99 ? 10.520 -8.473 17.336 1.00 6.85 99 GLN A C 1
ATOM 757 O O . GLN A 1 99 ? 11.739 -8.600 17.179 1.00 6.28 99 GLN A O 1
ATOM 763 N N . LEU A 1 100 ? 9.958 -8.154 18.493 1.00 6.25 100 LEU A N 1
ATOM 764 C CA . LEU A 1 100 ? 10.760 -7.827 19.656 1.00 6.49 100 LEU A CA 1
ATOM 765 C C . LEU A 1 100 ? 10.926 -8.995 20.609 1.00 6.80 100 LEU A C 1
ATOM 766 O O . LEU A 1 100 ? 10.184 -9.978 20.568 1.00 6.69 100 LEU A O 1
ATOM 771 N N . SER A 1 101 ? 11.919 -8.842 21.477 1.00 6.54 101 SER A N 1
ATOM 772 C CA . SER A 1 101 ? 12.205 -9.779 22.545 1.00 6.81 101 SER A CA 1
ATOM 773 C C . SER A 1 101 ? 11.827 -9.079 23.851 1.00 6.90 101 SER A C 1
ATOM 774 O O . SER A 1 101 ? 11.347 -7.951 23.826 1.00 7.06 101 SER A O 1
ATOM 777 N N . HIS A 1 102 ? 12.063 -9.723 24.992 1.00 7.24 102 HIS A N 1
ATOM 778 C CA . HIS A 1 102 ? 11.718 -9.120 26.277 1.00 7.71 102 HIS A CA 1
ATOM 779 C C . HIS A 1 102 ? 12.496 -7.841 26.573 1.00 7.07 102 HIS A C 1
ATOM 780 O O . HIS A 1 102 ? 12.092 -7.076 27.441 1.00 6.43 102 HIS A O 1
ATOM 787 N N . GLU A 1 103 ? 13.586 -7.600 25.843 1.00 6.74 103 GLU A N 1
ATOM 788 C CA . GLU A 1 103 ? 14.412 -6.405 26.073 1.00 6.41 103 GLU A CA 1
ATOM 789 C C . GLU A 1 103 ? 13.801 -5.091 25.562 1.00 6.33 103 GLU A C 1
ATOM 790 O O . GLU A 1 103 ? 14.256 -4.013 25.945 1.00 5.70 103 GLU A O 1
ATOM 796 N N . HIS A 1 104 ? 12.770 -5.184 24.716 1.00 6.00 104 HIS A N 1
ATOM 797 C CA . HIS A 1 104 ? 12.124 -4.005 24.143 1.00 6.30 104 HIS A CA 1
ATOM 798 C C . HIS A 1 104 ? 10.605 -4.087 24.164 1.00 6.44 104 HIS A C 1
ATOM 799 O O . HIS A 1 104 ? 10.026 -5.180 24.191 1.00 6.65 104 HIS A O 1
ATOM 806 N N . GLN A 1 105 ? 9.969 -2.914 24.180 1.00 6.18 105 GLN A N 1
ATOM 807 C CA . GLN A 1 105 ? 8.523 -2.841 24.335 1.00 5.85 105 GLN A CA 1
ATOM 808 C C . GLN A 1 105 ? 7.822 -2.172 23.160 1.00 5.39 105 GLN A C 1
ATOM 809 O O . GLN A 1 105 ? 6.594 -2.162 23.105 1.00 5.64 105 GLN A O 1
ATOM 815 N N . ASN A 1 106 ? 8.591 -1.611 22.229 1.00 4.43 106 ASN A N 1
ATOM 816 C CA . ASN A 1 106 ? 8.008 -0.967 21.049 1.00 4.93 106 ASN A CA 1
ATOM 817 C C . ASN A 1 106 ? 9.114 -0.637 20.054 1.00 4.75 106 ASN A C 1
ATOM 818 O O . ASN A 1 106 ? 10.292 -0.783 20.362 1.00 5.80 106 ASN A O 1
ATOM 823 N N . TRP A 1 107 ? 8.737 -0.234 18.850 1.00 5.37 107 TRP A N 1
ATOM 824 C CA . TRP A 1 107 ? 9.707 0.176 17.849 1.00 5.31 107 TRP A CA 1
ATOM 825 C C . TRP A 1 107 ? 9.075 1.233 16.977 1.00 5.20 107 TRP A C 1
ATOM 826 O O . TRP A 1 107 ? 7.877 1.462 17.042 1.00 5.06 107 TRP A O 1
ATOM 837 N N . LYS A 1 108 ? 9.888 1.888 16.160 1.00 5.65 108 LYS A N 1
ATOM 838 C CA . LYS A 1 108 ? 9.376 2.879 15.220 1.00 5.18 108 LYS A CA 1
ATOM 839 C C . LYS A 1 108 ? 10.327 3.017 14.050 1.00 5.27 108 LYS A C 1
ATOM 840 O O . LYS A 1 108 ? 11.549 2.962 14.218 1.00 4.94 108 LYS A O 1
ATOM 846 N N . TRP A 1 109 ? 9.767 3.162 12.857 1.00 5.50 109 TRP A N 1
ATOM 847 C CA . TRP A 1 109 ? 10.588 3.458 11.687 1.00 5.48 109 TRP A CA 1
ATOM 848 C C . TRP A 1 109 ? 10.565 4.978 11.568 1.00 5.53 109 TRP A C 1
ATOM 849 O O . TRP A 1 109 ? 9.511 5.575 11.358 1.00 5.69 109 TRP A O 1
ATOM 860 N N . CYS A 1 110 ? 11.731 5.602 11.698 1.00 5.75 110 CYS A N 1
ATOM 861 C CA . CYS A 1 110 ? 11.818 7.051 11.800 1.00 5.30 110 CYS A CA 1
ATOM 862 C C . CYS A 1 110 ? 12.652 7.738 10.736 1.00 5.24 110 CYS A C 1
ATOM 863 O O . CYS A 1 110 ? 13.774 7.328 10.473 1.00 4.63 110 CYS A O 1
ATOM 866 N N . GLU A 1 111 ? 12.095 8.807 10.167 1.00 4.75 111 GLU A N 1
ATOM 867 C CA . GLU A 1 111 ? 12.853 9.700 9.303 1.00 5.27 111 GLU A CA 1
ATOM 868 C C . GLU A 1 111 ? 13.953 10.364 10.154 1.00 5.43 111 GLU A C 1
ATOM 869 O O . GLU A 1 111 ? 13.846 10.451 11.378 1.00 6.30 111 GLU A O 1
ATOM 875 N N . LEU A 1 112 ? 15.017 10.809 9.504 1.00 5.31 112 LEU A N 1
ATOM 876 C CA . LEU A 1 112 ? 16.195 11.322 10.206 1.00 5.50 112 LEU A CA 1
ATOM 877 C C . LEU A 1 112 ? 15.945 12.256 11.399 1.00 5.51 112 LEU A C 1
ATOM 878 O O . LEU A 1 112 ? 16.465 12.038 12.485 1.00 5.34 112 LEU A O 1
ATOM 883 N N . GLU A 1 113 ? 15.180 13.317 11.194 1.00 5.55 113 GLU A N 1
ATOM 884 C CA . GLU A 1 113 ? 15.001 14.287 12.265 1.00 5.73 113 GLU A CA 1
ATOM 885 C C . GLU A 1 113 ? 14.237 13.711 13.452 1.00 5.49 113 GLU A C 1
ATOM 886 O O . GLU A 1 113 ? 14.562 13.990 14.607 1.00 5.76 113 GLU A O 1
ATOM 892 N N . ASP A 1 114 ? 13.236 12.893 13.152 1.00 5.17 114 ASP A N 1
ATOM 893 C CA . ASP A 1 114 ? 12.428 12.238 14.168 1.00 5.01 114 ASP A CA 1
ATOM 894 C C . ASP A 1 114 ? 13.280 11.228 14.928 1.00 5.26 114 ASP A C 1
ATOM 895 O O . ASP A 1 114 ? 13.189 11.102 16.165 1.00 4.54 114 ASP A O 1
ATOM 900 N N . ALA A 1 115 ? 14.114 10.505 14.188 1.00 5.29 115 ALA A N 1
ATOM 901 C CA . ALA A 1 115 ? 15.003 9.538 14.803 1.00 5.82 115 ALA A CA 1
ATOM 902 C C . ALA A 1 115 ? 15.935 10.235 15.789 1.00 5.65 115 ALA A C 1
ATOM 903 O O . ALA A 1 115 ? 16.177 9.733 16.894 1.00 5.59 115 ALA A O 1
ATOM 905 N N . ILE A 1 116 ? 16.441 11.401 15.407 1.00 6.09 116 ILE A N 1
ATOM 906 C CA . ILE A 1 116 ? 17.351 12.147 16.271 1.00 6.23 116 ILE A CA 1
ATOM 907 C C . ILE A 1 116 ? 16.622 12.591 17.535 1.00 6.32 116 ILE A C 1
ATOM 908 O O . ILE A 1 116 ? 17.133 12.431 18.645 1.00 6.05 116 ILE A O 1
ATOM 913 N N . LYS A 1 117 ? 15.424 13.133 17.364 1.00 5.66 117 LYS A N 1
ATOM 914 C CA . LYS A 1 117 ? 14.629 13.559 18.506 1.00 6.20 117 LYS A CA 1
ATOM 915 C C . LYS A 1 117 ? 14.352 12.391 19.464 1.00 6.24 117 LYS A C 1
ATOM 916 O O . LYS A 1 117 ? 14.488 12.540 20.682 1.00 5.88 117 LYS A O 1
ATOM 918 N N . ILE A 1 118 ? 13.949 11.246 18.913 1.00 6.33 118 ILE A N 1
ATOM 919 C CA . ILE A 1 118 ? 13.578 10.081 19.724 1.00 7.08 118 ILE A CA 1
ATOM 920 C C . ILE A 1 118 ? 14.800 9.452 20.419 1.00 7.31 118 ILE A C 1
ATOM 921 O O . ILE A 1 118 ? 14.716 9.051 21.581 1.00 7.64 118 ILE A O 1
ATOM 926 N N . ALA A 1 119 ? 15.928 9.401 19.718 1.00 8.16 119 ALA A N 1
ATOM 927 C CA . ALA A 1 119 ? 17.165 8.818 20.254 1.00 8.83 119 ALA A CA 1
ATOM 928 C C . ALA A 1 119 ? 17.704 9.709 21.365 1.00 9.53 119 ALA A C 1
ATOM 929 O O . ALA A 1 119 ? 18.357 9.242 22.296 1.00 9.25 119 ALA A O 1
ATOM 931 N N . ASP A 1 120 ? 17.422 10.997 21.222 1.00 10.01 120 ASP A N 1
ATOM 932 C CA . ASP A 1 120 ? 17.662 12.021 22.230 1.00 10.94 120 ASP A CA 1
ATOM 933 C C . ASP A 1 120 ? 19.123 12.362 22.551 1.00 10.79 120 ASP A C 1
ATOM 934 O O . ASP A 1 120 ? 19.440 13.534 22.709 1.00 12.20 120 ASP A O 1
ATOM 939 N N . TYR A 1 121 ? 20.012 11.383 22.616 1.00 10.70 121 TYR A N 1
ATOM 940 C CA . TYR A 1 121 ? 21.413 11.653 22.940 1.00 10.53 121 TYR A CA 1
ATOM 941 C C . TYR A 1 121 ? 22.152 12.336 21.788 1.00 9.73 121 TYR A C 1
ATOM 942 O O . TYR A 1 121 ? 22.155 11.850 20.658 1.00 9.28 121 TYR A O 1
ATOM 951 N N . ALA A 1 122 ? 22.796 13.457 22.097 1.00 9.24 122 ALA A N 1
ATOM 952 C CA . ALA A 1 122 ? 23.510 14.259 21.106 1.00 8.64 122 ALA A CA 1
ATOM 953 C C . ALA A 1 122 ? 24.446 13.460 20.201 1.00 8.56 122 ALA A C 1
ATOM 954 O O . ALA A 1 122 ? 24.391 13.619 18.978 1.00 7.91 122 ALA A O 1
ATOM 956 N N . GLU A 1 123 ? 25.296 12.619 20.793 1.00 8.55 123 GLU A N 1
ATOM 957 C CA . GLU A 1 123 ? 26.249 11.816 20.017 1.00 9.02 123 GLU A CA 1
ATOM 958 C C . GLU A 1 123 ? 25.544 10.854 19.067 1.00 8.67 123 GLU A C 1
ATOM 959 O O . GLU A 1 123 ? 26.007 10.644 17.952 1.00 8.47 123 GLU A O 1
ATOM 965 N N . MET A 1 124 ? 24.450 10.237 19.513 1.00 8.38 124 MET A N 1
ATOM 966 C CA . MET A 1 124 ? 23.697 9.348 18.629 1.00 8.22 124 MET A CA 1
ATOM 967 C C . MET A 1 124 ? 23.156 10.175 17.464 1.00 8.13 124 MET A C 1
ATOM 968 O O . MET A 1 124 ? 23.183 9.730 16.312 1.00 7.74 124 MET A O 1
ATOM 973 N N . GLY A 1 125 ? 22.678 11.386 17.765 1.00 8.11 125 GLY A N 1
ATOM 974 C CA . GLY A 1 125 ? 22.199 12.297 16.730 1.00 8.10 125 GLY A CA 1
ATOM 975 C C . GLY A 1 125 ? 23.248 12.562 15.657 1.00 8.12 125 GLY A C 1
ATOM 976 O O . GLY A 1 125 ? 22.986 12.431 14.451 1.00 8.07 125 GLY A O 1
ATOM 977 N N . SER A 1 126 ? 24.444 12.933 16.094 1.00 7.96 126 SER A N 1
ATOM 978 C CA . SER A 1 126 ? 25.559 13.197 15.177 1.00 7.93 126 SER A CA 1
ATOM 979 C C . SER A 1 126 ? 25.901 11.965 14.331 1.00 7.98 126 SER A C 1
ATOM 980 O O . SER A 1 126 ? 26.213 12.083 13.146 1.00 8.20 126 SER A O 1
ATOM 983 N N . LEU A 1 127 ? 25.825 10.786 14.944 1.00 7.74 127 LEU A N 1
ATOM 984 C CA . LEU A 1 127 ? 26.095 9.532 14.251 1.00 7.43 127 LEU A CA 1
ATOM 985 C C . LEU A 1 127 ? 25.060 9.316 13.140 1.00 7.33 127 LEU A C 1
ATOM 986 O O . LEU A 1 127 ? 25.406 9.008 11.997 1.00 6.80 127 LEU A O 1
ATOM 991 N N . LEU A 1 128 ? 23.788 9.513 13.466 1.00 7.25 128 LEU A N 1
ATOM 992 C CA . LEU A 1 128 ? 22.725 9.350 12.479 1.00 7.46 128 LEU A CA 1
ATOM 993 C C . LEU A 1 128 ? 22.904 10.344 11.322 1.00 7.67 128 LEU A C 1
ATOM 994 O O . LEU A 1 128 ? 22.693 9.992 10.164 1.00 7.85 128 LEU A O 1
ATOM 999 N N . ARG A 1 129 ? 23.319 11.575 11.625 1.00 7.15 129 ARG A N 1
ATOM 1000 C CA . ARG A 1 129 ? 23.557 12.558 10.569 1.00 7.64 129 ARG A CA 1
ATOM 1001 C C . ARG A 1 129 ? 24.690 12.087 9.661 1.00 7.53 129 ARG A C 1
ATOM 1002 O O . ARG A 1 129 ? 24.604 12.202 8.436 1.00 8.20 129 ARG A O 1
ATOM 1010 N N . LYS A 1 130 ? 25.738 11.537 10.267 1.00 7.52 130 LYS A N 1
ATOM 1011 C CA . LYS A 1 130 ? 26.892 11.039 9.525 1.00 7.14 130 LYS A CA 1
ATOM 1012 C C . LYS A 1 130 ? 26.484 9.913 8.590 1.00 6.82 130 LYS A C 1
ATOM 1013 O O . LYS A 1 130 ? 26.861 9.884 7.412 1.00 6.24 130 LYS A O 1
ATOM 1015 N N . PHE A 1 131 ? 25.700 8.987 9.131 1.00 6.16 131 PHE A N 1
ATOM 1016 C CA . PHE A 1 131 ? 25.211 7.844 8.386 1.00 6.17 131 PHE A CA 1
ATOM 1017 C C . PHE A 1 131 ? 24.269 8.279 7.268 1.00 6.10 131 PHE A C 1
ATOM 1018 O O . PHE A 1 131 ? 24.313 7.727 6.176 1.00 6.13 131 PHE A O 1
ATOM 1026 N N . SER A 1 132 ? 23.433 9.274 7.541 1.00 6.62 132 SER A N 1
ATOM 1027 C CA . SER A 1 132 ? 22.533 9.830 6.524 1.00 7.10 132 SER A CA 1
ATOM 1028 C C . SER A 1 132 ? 23.347 10.472 5.404 1.00 7.40 132 SER A C 1
ATOM 1029 O O . SER A 1 132 ? 23.009 10.343 4.225 1.00 7.35 132 SER A O 1
ATOM 1032 N N . ALA A 1 133 ? 24.430 11.159 5.766 1.00 7.68 133 ALA A N 1
ATOM 1033 C CA . ALA A 1 133 ? 25.280 11.794 4.768 1.00 7.77 133 ALA A CA 1
ATOM 1034 C C . ALA A 1 133 ? 25.964 10.712 3.939 1.00 7.72 133 ALA A C 1
ATOM 1035 O O . ALA A 1 133 ? 26.139 10.859 2.736 1.00 7.65 133 ALA A O 1
ATOM 1037 N N . PHE A 1 134 ? 26.326 9.613 4.583 1.00 7.89 134 PHE A N 1
ATOM 1038 C CA . PHE A 1 134 ? 26.949 8.508 3.870 1.00 8.20 134 PHE A CA 1
ATOM 1039 C C . PHE A 1 134 ? 26.009 7.967 2.787 1.00 8.78 134 PHE A C 1
ATOM 1040 O O . PHE A 1 134 ? 26.429 7.731 1.661 1.00 8.61 134 PHE A O 1
ATOM 1048 N N . LEU A 1 135 ? 24.735 7.787 3.120 1.00 9.28 135 LEU A N 1
ATOM 1049 C CA . LEU A 1 135 ? 23.772 7.283 2.146 1.00 9.74 135 LEU A CA 1
ATOM 1050 C C . LEU A 1 135 ? 23.570 8.254 0.988 1.00 10.52 135 LEU A C 1
ATOM 1051 O O . LEU A 1 135 ? 23.276 7.829 -0.129 1.00 10.68 135 LEU A O 1
ATOM 1056 N N . ALA A 1 136 ? 23.751 9.545 1.245 1.00 10.97 136 ALA A N 1
ATOM 1057 C CA . ALA A 1 136 ? 23.593 10.561 0.208 1.00 11.63 136 ALA A CA 1
ATOM 1058 C C . ALA A 1 136 ? 24.684 10.450 -0.846 1.00 12.35 136 ALA A C 1
ATOM 1059 O O . ALA A 1 136 ? 24.476 10.813 -2.007 1.00 12.71 136 ALA A O 1
ATOM 1061 N N . GLY A 1 137 ? 25.857 9.973 -0.441 1.00 12.90 137 GLY A N 1
ATOM 1062 C CA . GLY A 1 137 ? 26.970 9.846 -1.363 1.00 13.56 137 GLY A CA 1
ATOM 1063 C C . GLY A 1 137 ? 27.163 8.422 -1.842 1.00 14.30 137 GLY A C 1
ATOM 1064 O O . GLY A 1 137 ? 28.021 8.152 -2.680 1.00 14.52 137 GLY A O 1
ATOM 1065 N N . PHE A 1 138 ? 26.351 7.514 -1.310 1.00 15.13 138 PHE A N 1
ATOM 1066 C CA . PHE A 1 138 ? 26.445 6.101 -1.632 1.00 15.72 138 PHE A CA 1
ATOM 1067 C C . PHE A 1 138 ? 25.779 5.803 -2.981 1.00 16.70 138 PHE A C 1
ATOM 1068 O O . PHE A 1 138 ? 24.544 5.846 -3.108 1.00 17.67 138 PHE A O 1
ATOM 1076 N N . LYS B 1 4 ? 38.049 13.301 23.504 1.00 6.40 4 LYS B N 1
ATOM 1077 C CA . LYS B 1 4 ? 38.135 13.091 22.022 1.00 6.87 4 LYS B CA 1
ATOM 1078 C C . LYS B 1 4 ? 39.492 13.454 21.433 1.00 6.73 4 LYS B C 1
ATOM 1079 O O . LYS B 1 4 ? 39.865 14.631 21.398 1.00 7.66 4 LYS B O 1
ATOM 1081 N N . ALA B 1 5 ? 40.265 12.435 21.060 1.00 6.41 5 ALA B N 1
ATOM 1082 C CA . ALA B 1 5 ? 41.498 12.605 20.300 1.00 5.96 5 ALA B CA 1
ATOM 1083 C C . ALA B 1 5 ? 41.463 11.856 18.943 1.00 5.66 5 ALA B C 1
ATOM 1084 O O . ALA B 1 5 ? 40.577 11.031 18.683 1.00 5.76 5 ALA B O 1
ATOM 1086 N N . ALA B 1 6 ? 42.410 12.170 18.070 1.00 5.52 6 ALA B N 1
ATOM 1087 C CA . ALA B 1 6 ? 42.513 11.476 16.787 1.00 5.15 6 ALA B CA 1
ATOM 1088 C C . ALA B 1 6 ? 43.937 11.464 16.304 1.00 5.01 6 ALA B C 1
ATOM 1089 O O . ALA B 1 6 ? 44.751 12.282 16.722 1.00 4.19 6 ALA B O 1
ATOM 1091 N N . GLY B 1 7 ? 44.230 10.541 15.398 1.00 4.82 7 GLY B N 1
ATOM 1092 C CA . GLY B 1 7 ? 45.571 10.389 14.878 1.00 5.28 7 GLY B CA 1
ATOM 1093 C C . GLY B 1 7 ? 45.588 9.585 13.599 1.00 5.58 7 GLY B C 1
ATOM 1094 O O . GLY B 1 7 ? 44.534 9.202 13.072 1.00 5.25 7 GLY B O 1
ATOM 1095 N N . LEU B 1 8 ? 46.795 9.312 13.115 1.00 5.84 8 LEU B N 1
ATOM 1096 C CA . LEU B 1 8 ? 46.990 8.538 11.898 1.00 6.34 8 LEU B CA 1
ATOM 1097 C C . LEU B 1 8 ? 48.013 7.457 12.119 1.00 6.46 8 LEU B C 1
ATOM 1098 O O . LEU B 1 8 ? 49.119 7.727 12.588 1.00 6.21 8 LEU B O 1
ATOM 1103 N N . VAL B 1 9 ? 47.635 6.230 11.775 1.00 6.70 9 VAL B N 1
ATOM 1104 C CA . VAL B 1 9 ? 48.551 5.109 11.844 1.00 6.85 9 VAL B CA 1
ATOM 1105 C C . VAL B 1 9 ? 49.294 5.129 10.529 1.00 7.18 9 VAL B C 1
ATOM 1106 O O . VAL B 1 9 ? 48.804 4.628 9.505 1.00 7.53 9 VAL B O 1
ATOM 1110 N N . ILE B 1 10 ? 50.449 5.787 10.547 1.00 7.27 10 ILE B N 1
ATOM 1111 C CA . ILE B 1 10 ? 51.289 5.916 9.375 1.00 7.41 10 ILE B CA 1
ATOM 1112 C C . ILE B 1 10 ? 52.093 4.673 9.119 1.00 7.05 10 ILE B C 1
ATOM 1113 O O . ILE B 1 10 ? 52.724 4.128 10.021 1.00 6.93 10 ILE B O 1
ATOM 1118 N N . TYR B 1 11 ? 52.071 4.230 7.872 1.00 6.48 11 TYR B N 1
ATOM 1119 C CA . TYR B 1 11 ? 52.910 3.118 7.470 1.00 6.29 11 TYR B CA 1
ATOM 1120 C C . TYR B 1 11 ? 53.629 3.477 6.188 1.00 6.26 11 TYR B C 1
ATOM 1121 O O . TYR B 1 11 ? 53.245 4.415 5.486 1.00 6.13 11 TYR B O 1
ATOM 1130 N N . ARG B 1 12 ? 54.692 2.738 5.905 1.00 5.82 12 ARG B N 1
ATOM 1131 C CA . ARG B 1 12 ? 55.435 2.906 4.669 1.00 6.43 12 ARG B CA 1
ATOM 1132 C C . ARG B 1 12 ? 55.901 1.538 4.189 1.00 6.34 12 ARG B C 1
ATOM 1133 O O . ARG B 1 12 ? 55.915 0.577 4.953 1.00 6.39 12 ARG B O 1
ATOM 1141 N N . LYS B 1 13 ? 56.256 1.459 2.908 1.00 6.37 13 LYS B N 1
ATOM 1142 C CA . LYS B 1 13 ? 56.810 0.239 2.337 1.00 6.24 13 LYS B CA 1
ATOM 1143 C C . LYS B 1 13 ? 58.191 0.526 1.733 1.00 5.99 13 LYS B C 1
ATOM 1144 O O . LYS B 1 13 ? 58.768 -0.322 1.070 1.00 6.61 13 LYS B O 1
ATOM 1150 N N . LEU B 1 14 ? 58.744 1.702 2.013 1.00 5.74 14 LEU B N 1
ATOM 1151 C CA . LEU B 1 14 ? 60.005 2.121 1.385 1.00 6.06 14 LEU B CA 1
ATOM 1152 C C . LEU B 1 14 ? 61.199 1.213 1.669 1.00 6.10 14 LEU B C 1
ATOM 1153 O O . LEU B 1 14 ? 62.113 1.112 0.851 1.00 6.32 14 LEU B O 1
ATOM 1155 N N . ALA B 1 15 ? 61.211 0.557 2.822 1.00 6.13 15 ALA B N 1
ATOM 1156 C CA . ALA B 1 15 ? 62.315 -0.332 3.154 1.00 6.58 15 ALA B CA 1
ATOM 1157 C C . ALA B 1 15 ? 62.075 -1.785 2.725 1.00 6.72 15 ALA B C 1
ATOM 1158 O O . ALA B 1 15 ? 62.791 -2.679 3.167 1.00 7.66 15 ALA B O 1
ATOM 1160 N N . GLY B 1 16 ? 61.095 -2.019 1.854 1.00 7.04 16 GLY B N 1
ATOM 1161 C CA . GLY B 1 16 ? 60.835 -3.347 1.316 1.00 7.05 16 GLY B CA 1
ATOM 1162 C C . GLY B 1 16 ? 59.936 -4.245 2.140 1.00 7.20 16 GLY B C 1
ATOM 1163 O O . GLY B 1 16 ? 59.858 -5.449 1.903 1.00 7.49 16 GLY B O 1
ATOM 1164 N N . LYS B 1 17 ? 59.254 -3.645 3.107 1.00 7.09 17 LYS B N 1
ATOM 1165 C CA . LYS B 1 17 ? 58.330 -4.344 3.987 1.00 6.82 17 LYS B CA 1
ATOM 1166 C C . LYS B 1 17 ? 57.467 -3.268 4.614 1.00 6.53 17 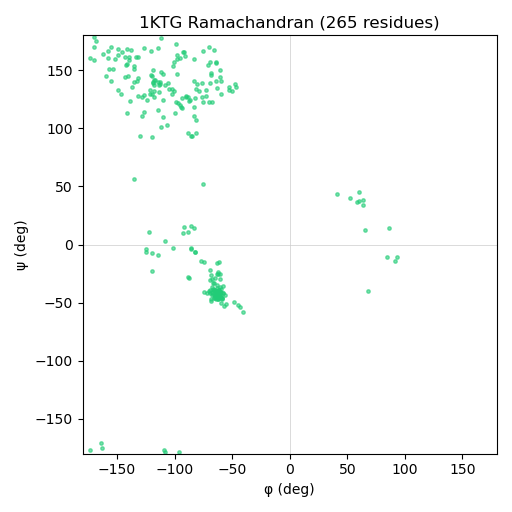LYS B C 1
ATOM 1167 O O . LYS B 1 17 ? 57.814 -2.096 4.551 1.00 6.34 17 LYS B O 1
ATOM 1169 N N . ILE B 1 18 ? 56.342 -3.662 5.193 1.00 6.09 18 ILE B N 1
ATOM 1170 C CA . ILE B 1 18 ? 55.471 -2.715 5.858 1.00 5.55 18 ILE B CA 1
ATOM 1171 C C . ILE B 1 18 ? 56.062 -2.333 7.220 1.00 5.52 18 ILE B C 1
ATOM 1172 O O . ILE B 1 18 ? 56.420 -3.198 8.017 1.00 4.35 18 ILE B O 1
ATOM 1177 N N . GLU B 1 19 ? 56.200 -1.034 7.449 1.00 5.40 19 GLU B N 1
ATOM 1178 C CA . GLU B 1 19 ? 56.631 -0.501 8.750 1.00 5.96 19 GLU B CA 1
ATOM 1179 C C . GLU B 1 19 ? 55.721 0.618 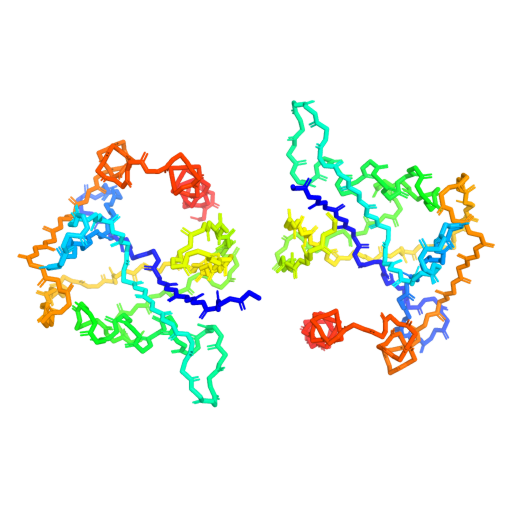9.187 1.00 6.00 19 GLU B C 1
ATOM 1180 O O . GLU B 1 19 ? 55.290 1.436 8.373 1.00 6.12 19 GLU B O 1
ATOM 1186 N N . PHE B 1 20 ? 55.472 0.659 10.490 1.00 5.35 20 PHE B N 1
ATOM 1187 C CA . PHE B 1 20 ? 54.608 1.645 11.106 1.00 5.57 20 PHE B CA 1
ATOM 1188 C C . PHE B 1 20 ? 55.443 2.633 11.904 1.00 5.82 20 PHE B C 1
ATOM 1189 O O . PHE B 1 20 ? 56.356 2.238 12.612 1.00 5.73 20 PHE B O 1
ATOM 1197 N N . LEU B 1 21 ? 55.102 3.910 11.790 1.00 5.81 21 LEU B N 1
ATOM 1198 C CA . LEU B 1 21 ? 55.789 4.965 12.513 1.00 6.05 21 LEU B CA 1
ATOM 1199 C C . LEU B 1 21 ? 55.246 5.094 13.934 1.00 6.45 21 LEU B C 1
ATOM 1200 O O . LEU B 1 21 ? 54.066 5.380 14.113 1.00 6.38 21 LEU B O 1
ATOM 1205 N N . LEU B 1 22 ? 56.098 4.873 14.935 1.00 5.76 22 LEU B N 1
ATOM 1206 C CA . LEU B 1 22 ? 55.719 5.112 16.320 1.00 6.28 22 LEU B CA 1
ATOM 1207 C C . LEU B 1 22 ? 56.598 6.206 16.895 1.00 6.02 22 LEU B C 1
ATOM 1208 O O . LEU B 1 22 ? 57.792 6.256 16.588 1.00 5.78 22 LEU B O 1
ATOM 1213 N N . LEU B 1 23 ? 55.999 7.074 17.717 1.00 6.01 23 LEU B N 1
ATOM 1214 C CA . LEU B 1 23 ? 56.702 8.168 18.380 1.00 5.93 23 LEU B CA 1
ATOM 1215 C C . LEU B 1 23 ? 56.742 7.918 19.879 1.00 5.48 23 LEU B C 1
ATOM 1216 O O . LEU B 1 23 ? 55.738 7.507 20.471 1.00 5.96 23 LEU B O 1
ATOM 1221 N N . GLN B 1 24 ? 57.891 8.189 20.488 1.00 5.44 24 GLN B N 1
ATOM 1222 C CA . GLN B 1 24 ? 58.078 8.002 21.926 1.00 5.53 24 GLN B CA 1
ATOM 1223 C C . GLN B 1 24 ? 57.830 9.308 22.674 1.00 5.57 24 GLN B C 1
ATOM 1224 O O . GLN B 1 24 ? 58.515 10.299 22.436 1.00 4.90 24 GLN B O 1
ATOM 1230 N N . ALA B 1 25 ? 56.855 9.300 23.585 1.00 5.60 25 ALA B N 1
ATOM 1231 C CA . ALA B 1 25 ? 56.514 10.487 24.352 1.00 5.90 25 ALA B CA 1
ATOM 1232 C C . ALA B 1 25 ? 57.715 10.958 25.157 1.00 5.97 25 ALA B C 1
ATOM 1233 O O . ALA B 1 25 ? 58.469 10.156 25.707 1.00 6.03 25 ALA B O 1
ATOM 1235 N N . SER B 1 26 ? 57.874 12.273 25.216 1.00 6.19 26 SER B N 1
ATOM 1236 C CA . SER B 1 26 ? 58.929 12.905 25.985 1.00 6.87 26 SER B CA 1
ATOM 1237 C C . SER B 1 26 ? 58.531 13.012 27.455 1.00 7.20 26 SER B C 1
ATOM 1238 O O . SER B 1 26 ? 59.329 13.445 28.295 1.00 7.54 26 SER B O 1
ATOM 1241 N N . TYR B 1 27 ? 57.289 12.644 27.746 1.00 7.65 27 TYR B N 1
ATOM 1242 C CA . TYR B 1 27 ? 56.731 12.727 29.096 1.00 8.55 27 TYR B CA 1
ATOM 1243 C C . TYR B 1 27 ? 56.449 11.328 29.656 1.00 8.61 27 TYR B C 1
ATOM 1244 O O . TYR B 1 27 ? 55.992 10.461 28.929 1.00 8.95 27 TYR B O 1
ATOM 1253 N N . PRO B 1 28 ? 56.775 11.079 30.922 1.00 9.40 28 PRO B N 1
ATOM 1254 C CA . PRO B 1 28 ? 56.406 9.808 31.558 1.00 9.52 28 PRO B CA 1
ATOM 1255 C C . PRO B 1 28 ? 54.931 9.517 31.265 1.00 9.93 28 PRO B C 1
ATOM 1256 O O . PRO B 1 28 ? 54.119 10.439 31.375 1.00 10.27 28 PRO B O 1
ATOM 1260 N N . PRO B 1 29 ? 54.552 8.282 30.947 1.00 9.58 29 PRO B N 1
ATOM 1261 C CA . PRO B 1 29 ? 55.406 7.085 30.993 1.00 9.42 29 PRO B CA 1
ATOM 1262 C C . PRO B 1 29 ? 56.267 6.801 29.746 1.00 9.13 29 PRO B C 1
ATOM 1263 O O . PRO B 1 29 ? 56.787 5.688 29.620 1.00 8.54 29 PRO B O 1
ATOM 1267 N N . HIS B 1 30 ? 56.431 7.784 28.870 1.00 8.37 30 HIS B N 1
ATOM 1268 C CA . HIS B 1 30 ? 57.230 7.624 27.658 1.00 8.58 30 HIS B CA 1
ATOM 1269 C C . HIS B 1 30 ? 56.689 6.513 26.755 1.00 8.16 30 HIS B C 1
ATOM 1270 O O . HIS B 1 30 ? 57.458 5.768 26.127 1.00 8.69 30 HIS B O 1
ATOM 1277 N N . HIS B 1 31 ? 55.366 6.405 26.689 1.00 8.00 31 HIS B N 1
ATOM 1278 C CA . HIS B 1 31 ? 54.729 5.409 25.825 1.00 7.38 31 HIS B CA 1
ATOM 1279 C C . HIS B 1 31 ? 54.918 5.764 24.358 1.00 6.92 31 HIS B C 1
ATOM 1280 O O . HIS B 1 31 ? 55.135 6.922 23.996 1.00 6.70 31 HIS B O 1
ATOM 1282 N N . TRP B 1 32 ? 54.826 4.744 23.518 1.00 6.46 32 TRP B N 1
ATOM 1283 C CA . TRP B 1 32 ? 54.958 4.907 22.087 1.00 5.91 32 TRP B CA 1
ATOM 1284 C C . TRP B 1 32 ? 53.588 4.820 21.423 1.00 6.44 32 TRP B C 1
ATOM 1285 O O . TRP B 1 32 ? 52.800 3.927 21.739 1.00 6.81 32 TRP B O 1
ATOM 1296 N N . THR B 1 33 ? 53.306 5.752 20.516 1.00 6.53 33 THR B N 1
ATOM 1297 C CA . THR B 1 33 ? 52.055 5.756 19.755 1.00 6.78 33 THR B CA 1
ATOM 1298 C C . THR B 1 33 ? 52.283 6.355 18.390 1.00 6.56 33 THR B C 1
ATOM 1299 O O . THR B 1 33 ? 53.275 7.036 18.168 1.00 6.79 33 THR B O 1
ATOM 1303 N N . PRO B 1 34 ? 51.355 6.111 17.471 1.00 6.33 34 PRO B N 1
ATOM 1304 C CA . PRO B 1 34 ? 51.373 6.828 16.208 1.00 6.46 34 PRO B CA 1
ATOM 1305 C C . PRO B 1 34 ? 51.085 8.285 16.543 1.00 6.84 34 PRO B C 1
ATOM 1306 O O . PRO B 1 34 ? 50.666 8.584 17.672 1.00 7.67 34 PRO B O 1
ATOM 1310 N N . PRO B 1 35 ? 51.300 9.185 15.608 1.00 6.80 35 PRO B N 1
ATOM 1311 C CA . PRO B 1 35 ? 51.028 10.600 15.859 1.00 7.20 35 PRO B CA 1
ATOM 1312 C C . PRO B 1 35 ? 49.540 10.774 16.124 1.00 6.75 35 PRO B C 1
ATOM 1313 O O . PRO B 1 35 ? 48.735 10.201 15.386 1.00 6.77 35 PRO B O 1
ATOM 1317 N N . LYS B 1 36 ? 49.189 11.545 17.146 1.00 6.72 36 LYS B N 1
ATOM 1318 C CA . LYS B 1 36 ? 47.795 11.734 17.524 1.00 6.43 36 LYS B CA 1
ATOM 1319 C C . LYS B 1 36 ? 47.685 12.773 18.613 1.00 6.52 36 LYS B C 1
ATOM 1320 O O . LYS B 1 36 ? 48.645 13.033 19.339 1.00 6.09 36 LYS B O 1
ATOM 1326 N N . GLY B 1 37 ? 46.492 13.326 18.765 1.00 5.86 37 GLY B N 1
ATOM 1327 C CA . GLY B 1 37 ? 46.258 14.271 19.833 1.00 6.09 37 GLY B CA 1
ATOM 1328 C C . GLY B 1 37 ? 44.814 14.687 19.974 1.00 5.97 37 GLY B C 1
ATOM 1329 O O . GLY B 1 37 ? 43.925 14.217 19.265 1.00 5.79 37 GLY B O 1
ATOM 1330 N N . HIS B 1 38 ? 44.581 15.605 20.901 1.00 5.89 38 HIS B N 1
ATOM 1331 C CA . HIS B 1 38 ? 43.236 16.049 21.180 1.00 6.39 38 HIS B CA 1
ATOM 1332 C C . HIS B 1 38 ? 42.629 16.838 20.041 1.00 6.15 38 HIS B C 1
ATOM 1333 O O . HIS B 1 38 ? 43.310 17.592 19.353 1.00 6.62 38 HIS B O 1
ATOM 1340 N N . VAL B 1 39 ? 41.327 16.664 19.878 1.00 6.34 39 VAL B N 1
ATOM 1341 C CA . VAL B 1 39 ? 40.539 17.452 18.951 1.00 5.91 39 VAL B CA 1
ATOM 1342 C C . VAL B 1 39 ? 40.348 18.815 19.603 1.00 6.24 39 VAL B C 1
ATOM 1343 O O . VAL B 1 39 ? 39.830 18.913 20.719 1.00 5.83 39 VAL B O 1
ATOM 1347 N N . ASP B 1 40 ? 40.764 19.871 18.918 1.00 6.56 40 ASP B N 1
ATOM 1348 C CA . ASP B 1 40 ? 40.622 21.213 19.469 1.00 7.02 40 ASP B CA 1
ATOM 1349 C C . ASP B 1 40 ? 39.222 21.739 19.192 1.00 7.22 40 ASP B C 1
ATOM 1350 O O . ASP B 1 40 ? 38.531 21.236 18.304 1.00 6.35 40 ASP B O 1
ATOM 1355 N N . PRO B 1 41 ? 38.788 22.737 19.961 1.00 7.31 41 PRO B N 1
ATOM 1356 C CA . PRO B 1 41 ? 37.482 23.353 19.735 1.00 7.56 41 PRO B CA 1
ATOM 1357 C C . PRO B 1 41 ? 37.294 23.739 18.272 1.00 7.36 41 PRO B C 1
ATOM 1358 O O . PRO B 1 41 ? 38.192 24.322 17.662 1.00 7.57 41 PRO B O 1
ATOM 1362 N N . GLY B 1 42 ? 36.150 23.374 17.705 1.00 7.23 42 GLY B N 1
ATOM 1363 C CA . GLY B 1 42 ? 35.842 23.701 16.323 1.00 6.98 42 GLY B CA 1
ATOM 1364 C C . GLY B 1 42 ? 36.274 22.627 15.351 1.00 7.15 42 GLY B C 1
ATOM 1365 O O . GLY B 1 42 ? 35.854 22.633 14.195 1.00 6.99 42 GLY B O 1
ATOM 1366 N N . GLU B 1 43 ? 37.108 21.694 15.813 1.00 7.03 43 GLU B N 1
ATOM 1367 C CA . GLU B 1 43 ? 37.625 20.634 14.948 1.00 7.22 43 GLU B CA 1
ATOM 1368 C C . GLU B 1 43 ? 36.839 19.345 15.012 1.00 7.04 43 GLU B C 1
ATOM 1369 O O . GLU B 1 43 ? 36.121 19.096 15.965 1.00 5.91 43 GLU B O 1
ATOM 1375 N N . ASP B 1 44 ? 37.011 18.512 13.988 1.00 7.23 44 ASP B N 1
ATOM 1376 C CA . ASP B 1 44 ? 36.502 17.151 14.045 1.00 7.22 44 ASP B CA 1
ATOM 1377 C C . ASP B 1 44 ? 37.721 16.230 14.094 1.00 6.92 44 ASP B C 1
ATOM 1378 O O . ASP B 1 44 ? 38.878 16.696 14.041 1.00 6.46 44 ASP B O 1
ATOM 1383 N N . GLU B 1 45 ? 37.466 14.932 14.193 1.00 5.99 45 GLU B N 1
ATOM 1384 C CA . GLU B 1 45 ? 38.532 13.956 14.326 1.00 5.79 45 GLU B CA 1
ATOM 1385 C C . GLU B 1 45 ? 39.492 13.960 13.138 1.00 5.52 45 GLU B C 1
ATOM 1386 O O . GLU B 1 45 ? 40.700 13.847 13.336 1.00 5.66 45 GLU B O 1
ATOM 1392 N N . TRP B 1 46 ? 38.962 14.090 11.924 1.00 5.19 46 TRP B N 1
ATOM 1393 C CA . TRP B 1 46 ? 39.773 14.119 10.707 1.00 5.29 46 TRP B CA 1
ATOM 1394 C C . TRP B 1 46 ? 40.778 15.286 10.742 1.00 5.16 46 TRP B C 1
ATOM 1395 O O . TRP B 1 46 ? 41.965 15.088 10.539 1.00 5.33 46 TRP B O 1
ATOM 1406 N N . GLN B 1 47 ? 40.292 16.484 11.040 1.00 5.15 47 GLN B N 1
ATOM 1407 C CA . GLN B 1 47 ? 41.162 17.659 11.096 1.00 5.62 47 GLN B CA 1
ATOM 1408 C C . GLN B 1 47 ? 42.233 17.512 12.176 1.00 5.60 47 GLN B C 1
ATOM 1409 O O . GLN B 1 47 ? 43.395 17.846 11.947 1.00 6.07 47 GLN B O 1
ATOM 1415 N N . ALA B 1 48 ? 41.843 17.023 13.346 1.00 5.04 48 ALA B N 1
ATOM 1416 C CA . ALA B 1 48 ? 42.790 16.830 14.444 1.00 5.56 48 ALA B CA 1
ATOM 1417 C C . ALA B 1 48 ? 43.873 15.815 14.069 1.00 5.94 48 ALA B C 1
ATOM 1418 O O . ALA B 1 48 ? 45.059 16.049 14.316 1.00 5.64 48 ALA B O 1
ATOM 1420 N N . ALA B 1 49 ? 43.461 14.695 13.475 1.00 5.50 49 ALA B N 1
ATOM 1421 C CA . ALA B 1 49 ? 44.403 13.633 13.101 1.00 5.68 49 ALA B CA 1
ATOM 1422 C C . ALA B 1 49 ? 45.472 14.158 12.156 1.00 5.58 49 ALA B C 1
ATOM 1423 O O . ALA B 1 49 ? 46.656 13.831 12.270 1.00 7.05 49 ALA B O 1
ATOM 1425 N N . ILE B 1 50 ? 45.048 14.977 11.209 1.00 5.26 50 ILE B N 1
ATOM 1426 C CA . ILE B 1 50 ? 45.960 15.570 10.239 1.00 5.32 50 ILE B CA 1
ATOM 1427 C C . ILE B 1 50 ? 46.851 16.634 10.880 1.00 5.20 50 ILE B C 1
ATOM 1428 O O . ILE B 1 50 ? 48.043 16.696 10.616 1.00 5.70 50 ILE B O 1
ATOM 1433 N N . ARG B 1 51 ? 46.277 17.466 11.738 1.00 5.08 51 ARG B N 1
ATOM 1434 C CA . ARG B 1 51 ? 47.056 18.517 12.378 1.00 5.21 51 ARG B CA 1
ATOM 1435 C C . ARG B 1 51 ? 48.119 17.933 13.326 1.00 5.34 51 ARG B C 1
ATOM 1436 O O . ARG B 1 51 ? 49.278 18.367 13.324 1.00 5.47 51 ARG B O 1
ATOM 1444 N N . GLU B 1 52 ? 47.718 16.966 14.145 1.00 5.20 52 GLU B N 1
ATOM 1445 C CA . GLU B 1 52 ? 48.631 16.339 15.102 1.00 5.71 52 GLU B CA 1
ATOM 1446 C C . GLU B 1 52 ? 49.771 15.616 14.397 1.00 6.09 52 GLU B C 1
ATOM 1447 O O . GLU B 1 52 ? 50.884 15.560 14.896 1.00 6.24 52 GLU B O 1
ATOM 1453 N N . THR B 1 53 ? 49.475 15.031 13.238 1.00 6.03 53 THR B N 1
ATOM 1454 C CA . THR B 1 53 ? 50.500 14.363 12.460 1.00 6.30 53 THR B CA 1
ATOM 1455 C C . THR B 1 53 ? 51.548 15.369 11.987 1.00 5.85 53 THR B C 1
ATOM 1456 O O . THR B 1 53 ? 52.746 15.091 12.028 1.00 5.28 53 THR B O 1
ATOM 1460 N N . LYS B 1 54 ? 51.102 16.545 11.568 1.00 5.43 54 LYS B N 1
ATOM 1461 C CA . LYS B 1 54 ? 52.047 17.573 11.131 1.00 5.74 54 LYS B CA 1
ATOM 1462 C C . LYS B 1 54 ? 52.846 18.066 12.345 1.00 5.73 54 LYS B C 1
ATOM 1463 O O . LYS B 1 54 ? 54.086 18.140 12.306 1.00 5.78 54 LYS B O 1
ATOM 1469 N N . GLU B 1 55 ? 52.137 18.391 13.425 1.00 5.65 55 GLU B N 1
ATOM 1470 C CA . GLU B 1 55 ? 52.776 18.896 14.638 1.00 5.85 55 GLU B CA 1
ATOM 1471 C C . GLU B 1 55 ? 53.802 17.917 15.223 1.00 5.81 55 GLU B C 1
ATOM 1472 O O . GLU B 1 55 ? 54.908 18.297 15.566 1.00 5.44 55 GLU B O 1
ATOM 1478 N N . GLU B 1 56 ? 53.423 16.655 15.319 1.00 5.74 56 GLU B N 1
ATOM 1479 C CA . GLU B 1 56 ? 54.221 15.688 16.049 1.00 5.99 56 GLU B CA 1
ATOM 1480 C C . GLU B 1 56 ? 55.309 15.000 15.235 1.00 6.01 56 GLU B C 1
ATOM 1481 O O . GLU B 1 56 ? 56.348 14.609 15.780 1.00 6.40 56 GLU B O 1
ATOM 1487 N N . ALA B 1 57 ? 55.084 14.862 13.934 1.00 5.76 57 ALA B N 1
ATOM 1488 C CA . ALA B 1 57 ? 55.985 14.069 13.108 1.00 6.24 57 ALA B CA 1
ATOM 1489 C C . ALA B 1 57 ? 56.555 14.834 11.907 1.00 6.16 57 ALA B C 1
ATOM 1490 O O . ALA B 1 57 ? 57.427 14.321 11.225 1.00 6.22 57 ALA B O 1
ATOM 1492 N N . ASN B 1 58 ? 56.084 16.058 11.668 1.00 6.24 58 ASN B N 1
ATOM 1493 C CA . ASN B 1 58 ? 56.538 16.860 10.521 1.00 6.55 58 ASN B CA 1
ATOM 1494 C C . ASN B 1 58 ? 56.165 16.197 9.186 1.00 6.42 58 ASN B C 1
ATOM 1495 O O . ASN B 1 58 ? 56.956 16.197 8.246 1.00 6.32 58 ASN B O 1
ATOM 1500 N N . ILE B 1 59 ? 54.974 15.604 9.137 1.00 5.94 59 ILE B N 1
ATOM 1501 C CA . ILE B 1 59 ? 54.448 14.998 7.923 1.00 6.00 59 ILE B CA 1
ATOM 1502 C C . ILE B 1 59 ? 53.172 15.740 7.554 1.00 6.25 59 ILE B C 1
ATOM 1503 O O . ILE B 1 59 ? 52.267 15.868 8.386 1.00 6.52 59 ILE B O 1
ATOM 1508 N N . THR B 1 60 ? 53.096 16.212 6.312 1.00 6.15 60 THR B N 1
ATOM 1509 C CA . THR B 1 60 ? 51.930 16.952 5.837 1.00 7.14 60 THR B CA 1
ATOM 1510 C C . THR B 1 60 ? 50.952 15.995 5.171 1.00 6.97 60 THR B C 1
ATOM 1511 O O . THR B 1 60 ? 51.298 14.864 4.839 1.00 6.54 60 THR B O 1
ATOM 1515 N N . LYS B 1 61 ? 49.737 16.473 4.954 1.00 6.70 61 LYS B N 1
ATOM 1516 C CA . LYS B 1 61 ? 48.712 15.663 4.321 1.00 6.56 61 LYS B CA 1
ATOM 1517 C C . LYS B 1 61 ? 49.144 15.234 2.930 1.00 6.41 61 LYS B C 1
ATOM 1518 O O . LYS B 1 61 ? 48.870 14.117 2.509 1.00 6.34 61 LYS B O 1
ATOM 1524 N N . GLU B 1 62 ? 49.845 16.115 2.226 1.00 5.80 62 GLU B N 1
ATOM 1525 C CA . GLU B 1 62 ? 50.256 15.829 0.849 1.00 6.11 62 GLU B CA 1
ATOM 1526 C C . GLU B 1 62 ? 51.199 14.630 0.734 1.00 5.58 62 GLU B C 1
ATOM 1527 O O . GLU B 1 62 ? 51.272 13.986 -0.317 1.00 5.69 62 GLU B O 1
ATOM 1533 N N . GLN B 1 63 ? 51.917 14.337 1.812 1.00 5.49 63 GLN B N 1
ATOM 1534 C CA . GLN B 1 63 ? 52.876 13.240 1.819 1.00 5.81 63 GLN B CA 1
ATOM 1535 C C . GLN B 1 63 ? 52.210 11.892 2.065 1.00 6.29 63 GLN B C 1
ATOM 1536 O O . GLN B 1 63 ? 52.865 10.849 1.992 1.00 5.87 63 GLN B O 1
ATOM 1542 N N . LEU B 1 64 ? 50.912 11.921 2.356 1.00 6.52 64 LEU B N 1
ATOM 1543 C CA . LEU B 1 64 ? 50.183 10.710 2.713 1.00 6.97 64 LEU B CA 1
ATOM 1544 C C . LEU B 1 64 ? 49.019 10.361 1.804 1.00 6.87 64 LEU B C 1
ATOM 1545 O O . LEU B 1 64 ? 48.308 11.226 1.290 1.00 7.10 64 LEU B O 1
ATOM 1550 N N . THR B 1 65 ? 48.827 9.061 1.633 1.00 6.68 65 THR B N 1
ATOM 1551 C CA . THR B 1 65 ? 47.642 8.541 1.007 1.00 6.55 65 THR B CA 1
ATOM 1552 C C . THR B 1 65 ? 46.866 7.942 2.170 1.00 6.41 65 THR B C 1
ATOM 1553 O O . THR B 1 65 ? 47.236 6.884 2.684 1.00 6.33 65 THR B O 1
ATOM 1557 N N . ILE B 1 66 ? 45.843 8.666 2.615 1.00 5.88 66 ILE B N 1
ATOM 1558 C CA . ILE B 1 66 ? 45.028 8.251 3.744 1.00 5.59 66 ILE B CA 1
ATOM 1559 C C . ILE B 1 66 ? 43.912 7.353 3.256 1.00 6.05 66 ILE B C 1
ATOM 1560 O O . ILE B 1 66 ? 43.133 7.724 2.388 1.00 6.36 66 ILE B O 1
ATOM 1565 N N . HIS B 1 67 ? 43.841 6.162 3.829 1.00 6.43 67 HIS B N 1
ATOM 1566 C CA . HIS B 1 67 ? 42.809 5.216 3.456 1.00 6.82 67 HIS B CA 1
ATOM 1567 C C . HIS B 1 67 ? 41.591 5.578 4.282 1.00 7.42 67 HIS B C 1
ATOM 1568 O O . HIS B 1 67 ? 41.441 5.141 5.427 1.00 7.68 67 HIS B O 1
ATOM 1575 N N . GLU B 1 68 ? 40.731 6.400 3.689 1.00 8.16 68 GLU B N 1
ATOM 1576 C CA . GLU B 1 68 ? 39.622 7.007 4.417 1.00 8.85 68 GLU B CA 1
ATOM 1577 C C . GLU B 1 68 ? 38.618 5.987 4.951 1.00 8.94 68 GLU B C 1
ATOM 1578 O O . GLU B 1 68 ? 37.961 6.258 5.953 1.00 9.20 68 GLU B O 1
ATOM 1584 N N . ASP B 1 69 ? 38.534 4.816 4.321 1.00 8.82 69 ASP B N 1
ATOM 1585 C CA . ASP B 1 69 ? 37.612 3.760 4.771 1.00 9.19 69 ASP B CA 1
ATOM 1586 C C . ASP B 1 69 ? 38.245 2.755 5.730 1.00 9.37 69 ASP B C 1
ATOM 1587 O O . ASP B 1 69 ? 37.642 1.715 6.019 1.00 10.84 69 ASP B O 1
ATOM 1589 N N . CYS B 1 70 ? 39.452 3.036 6.217 1.00 8.53 70 CYS B N 1
ATOM 1590 C CA . CYS B 1 70 ? 40.087 2.172 7.189 1.00 7.78 70 CYS B CA 1
ATOM 1591 C C . CYS B 1 70 ? 40.340 2.975 8.468 1.00 7.17 70 CYS B C 1
ATOM 1592 O O . CYS B 1 70 ? 41.353 3.653 8.597 1.00 6.40 70 CYS B O 1
ATOM 1595 N N . HIS B 1 71 ? 39.391 2.916 9.394 1.00 6.05 71 HIS B N 1
ATOM 1596 C CA . HIS B 1 71 ? 39.535 3.615 10.658 1.00 5.84 71 HIS B CA 1
ATOM 1597 C C . HIS B 1 71 ? 39.020 2.780 11.808 1.00 5.56 71 HIS B C 1
ATOM 1598 O O . HIS B 1 71 ? 38.231 1.851 11.619 1.00 5.52 71 HIS B O 1
ATOM 1605 N N . GLU B 1 72 ? 39.487 3.108 13.004 1.00 5.53 72 GLU B N 1
ATOM 1606 C CA . GLU B 1 72 ? 39.046 2.441 14.222 1.00 6.15 72 GLU B CA 1
ATOM 1607 C C . GLU B 1 72 ? 39.297 3.390 15.370 1.00 6.10 72 GLU B C 1
ATOM 1608 O O . GLU B 1 72 ? 40.228 4.176 15.329 1.00 5.89 72 GLU B O 1
ATOM 1610 N N . THR B 1 73 ? 38.487 3.289 16.414 1.00 6.85 73 THR B N 1
ATOM 1611 C CA . THR B 1 73 ? 38.632 4.178 17.548 1.00 7.19 73 THR B CA 1
ATOM 1612 C C . THR B 1 73 ? 38.967 3.397 18.803 1.00 7.62 73 THR B C 1
ATOM 1613 O O . THR B 1 73 ? 38.310 2.393 19.100 1.00 7.23 73 THR B O 1
ATOM 1617 N N . LEU B 1 74 ? 39.987 3.871 19.525 1.00 8.05 74 LEU B N 1
ATOM 1618 C CA . LEU B 1 74 ? 40.437 3.261 20.769 1.00 8.83 74 LEU B CA 1
ATOM 1619 C C . LEU B 1 74 ? 39.931 4.039 21.957 1.00 9.47 74 LEU B C 1
ATOM 1620 O O . LEU B 1 74 ? 39.681 5.239 21.877 1.00 8.94 74 LEU B O 1
ATOM 1625 N N . PHE B 1 75 ? 39.796 3.338 23.072 1.00 10.11 75 PHE B N 1
ATOM 1626 C CA . PHE B 1 75 ? 39.333 3.954 24.290 1.00 11.23 75 PHE B CA 1
ATOM 1627 C C . PHE B 1 75 ? 40.356 3.722 25.385 1.00 12.45 75 PHE B C 1
ATOM 1628 O O . PHE B 1 75 ? 40.711 2.578 25.665 1.00 13.69 75 PHE B O 1
ATOM 1630 N N . TYR B 1 76 ? 40.827 4.797 26.009 1.00 13.47 76 TYR B N 1
ATOM 1631 C CA . TYR B 1 76 ? 41.768 4.682 27.125 1.00 13.85 76 TYR B CA 1
ATOM 1632 C C . TYR B 1 76 ? 41.420 5.684 28.221 1.00 14.53 76 TYR B C 1
ATOM 1633 O O . TYR B 1 76 ? 40.694 6.648 27.987 1.00 15.02 76 TYR B O 1
ATOM 1635 N N . GLU B 1 77 ? 41.932 5.438 29.421 1.00 15.11 77 GLU B N 1
ATOM 1636 C CA . GLU B 1 77 ? 41.730 6.339 30.548 1.00 15.54 77 GLU B CA 1
ATOM 1637 C C . GLU B 1 77 ? 42.981 7.198 30.684 1.00 16.24 77 GLU B C 1
ATOM 1638 O O . GLU B 1 77 ? 44.062 6.684 30.980 1.00 16.91 77 GLU B O 1
ATOM 1640 N N . ALA B 1 78 ? 42.848 8.498 30.436 1.00 16.77 78 ALA B N 1
ATOM 1641 C CA . ALA B 1 78 ? 43.990 9.402 30.491 1.00 16.87 78 ALA B CA 1
ATOM 1642 C C . ALA B 1 78 ? 43.813 10.501 31.541 1.00 17.31 78 ALA B C 1
ATOM 1643 O O . ALA B 1 78 ? 42.771 11.162 31.617 1.00 18.09 78 ALA B O 1
ATOM 1645 N N . PRO B 1 82 ? 38.576 9.457 30.937 1.00 11.17 82 PRO B N 1
ATOM 1646 C CA . PRO B 1 82 ? 38.345 8.643 29.737 1.00 10.92 82 PRO B CA 1
ATOM 1647 C C . PRO B 1 82 ? 38.612 9.402 28.446 1.00 10.51 82 PRO B C 1
ATOM 1648 O O . PRO B 1 82 ? 38.242 10.569 28.321 1.00 10.43 82 PRO B O 1
ATOM 1652 N N . LYS B 1 83 ? 39.242 8.740 27.480 1.00 10.08 83 LYS B N 1
ATOM 1653 C CA . LYS B 1 83 ? 39.544 9.384 26.215 1.00 9.73 83 LYS B CA 1
ATOM 1654 C C . LYS B 1 83 ? 39.340 8.440 25.039 1.00 8.79 83 LYS B C 1
ATOM 1655 O O . LYS B 1 83 ? 39.587 7.246 25.148 1.00 8.96 83 LYS B O 1
ATOM 1661 N N . SER B 1 84 ? 38.888 8.984 23.918 1.00 8.04 84 SER B N 1
ATOM 1662 C CA . SER B 1 84 ? 38.740 8.200 22.705 1.00 7.48 84 SER B CA 1
ATOM 1663 C C . SER B 1 84 ? 39.752 8.703 21.691 1.00 7.35 84 SER B C 1
ATOM 1664 O O . SER B 1 84 ? 39.986 9.907 21.591 1.00 7.33 84 SER B O 1
ATOM 1667 N N . VAL B 1 85 ? 40.369 7.778 20.960 1.00 6.65 85 VAL B N 1
ATOM 1668 C CA . VAL B 1 85 ? 41.318 8.144 19.913 1.00 6.66 85 VAL B CA 1
ATOM 1669 C C . VAL B 1 85 ? 40.918 7.475 18.619 1.00 6.75 85 VAL B C 1
ATOM 1670 O O . VAL B 1 85 ? 40.972 6.242 18.500 1.00 6.99 85 VAL B O 1
ATOM 1674 N N . LYS B 1 86 ? 40.524 8.282 17.642 1.00 6.33 86 LYS B N 1
ATOM 1675 C CA . LYS B 1 86 ? 40.148 7.753 16.343 1.00 6.40 86 LYS B CA 1
ATOM 1676 C C . LYS B 1 86 ? 41.359 7.776 15.423 1.00 6.18 86 LYS B C 1
ATOM 1677 O O . LYS B 1 86 ? 41.992 8.825 15.263 1.00 6.36 86 LYS B O 1
ATOM 1683 N N . TYR B 1 87 ? 41.685 6.621 14.834 1.00 5.84 87 TYR B N 1
ATOM 1684 C CA . TYR B 1 87 ? 42.805 6.515 13.899 1.00 5.44 87 TYR B CA 1
ATOM 1685 C C . TYR B 1 87 ? 42.372 6.084 12.503 1.00 5.53 87 TYR B C 1
ATOM 1686 O O . TYR B 1 87 ? 41.515 5.209 12.355 1.00 4.61 87 TYR B O 1
ATOM 1695 N N . TRP B 1 88 ? 42.988 6.699 11.492 1.00 5.85 88 TRP B N 1
ATOM 1696 C CA . TRP B 1 88 ? 42.882 6.259 10.106 1.00 5.91 88 TRP B CA 1
ATOM 1697 C C . TRP B 1 88 ? 44.247 5.725 9.672 1.00 5.80 88 TRP B C 1
ATOM 1698 O O . TRP B 1 88 ? 45.294 6.198 10.129 1.00 6.14 88 TRP B O 1
ATOM 1709 N N . LEU B 1 89 ? 44.236 4.754 8.776 1.00 5.40 89 LEU B N 1
ATOM 1710 C CA . LEU B 1 89 ? 45.478 4.206 8.233 1.00 5.72 89 LEU B CA 1
ATOM 1711 C C . LEU B 1 89 ? 45.920 5.132 7.107 1.00 5.57 89 LEU B C 1
ATOM 1712 O O . LEU B 1 89 ? 45.086 5.602 6.347 1.00 4.81 89 LEU B O 1
ATOM 1717 N N . ALA B 1 90 ? 47.223 5.381 7.002 1.00 5.73 90 ALA B N 1
ATOM 1718 C CA . ALA B 1 90 ? 47.765 6.321 6.020 1.00 6.12 90 ALA B CA 1
ATOM 1719 C C . ALA B 1 90 ? 49.169 5.913 5.565 1.00 5.97 90 ALA B C 1
ATOM 1720 O O . ALA B 1 90 ? 50.033 5.590 6.387 1.00 6.50 90 ALA B O 1
ATOM 1722 N N . LYS B 1 91 ? 49.384 5.939 4.254 1.00 5.64 91 LYS B N 1
ATOM 1723 C CA . LYS B 1 91 ? 50.650 5.522 3.660 1.00 6.09 91 LYS B CA 1
ATOM 1724 C C . LYS B 1 91 ? 51.573 6.690 3.370 1.00 6.41 91 LYS B C 1
ATOM 1725 O O . LYS B 1 91 ? 51.195 7.614 2.666 1.00 6.68 91 LYS B O 1
ATOM 1731 N N . LEU B 1 92 ? 52.769 6.669 3.944 1.00 6.73 92 LEU B N 1
ATOM 1732 C CA . LEU B 1 92 ? 53.764 7.699 3.628 1.00 7.04 92 LEU B CA 1
ATOM 1733 C C . LEU B 1 92 ? 54.441 7.247 2.341 1.00 7.06 92 LEU B C 1
ATOM 1734 O O . LEU B 1 92 ? 55.179 6.266 2.333 1.00 7.60 92 LEU B O 1
ATOM 1739 N N . ASN B 1 93 ? 54.176 7.965 1.257 1.00 6.72 93 ASN B N 1
ATOM 1740 C CA . ASN B 1 93 ? 54.566 7.538 -0.081 1.00 6.74 93 ASN B CA 1
ATOM 1741 C C . ASN B 1 93 ? 56.031 7.644 -0.455 1.00 6.58 93 ASN B C 1
ATOM 1742 O O . ASN B 1 93 ? 56.565 6.750 -1.113 1.00 7.65 93 ASN B O 1
ATOM 1747 N N . ASN B 1 94 ? 56.670 8.736 -0.056 1.00 6.09 94 ASN B N 1
ATOM 1748 C CA . ASN B 1 94 ? 58.046 9.010 -0.453 1.00 6.21 94 ASN B CA 1
ATOM 1749 C C . ASN B 1 94 ? 58.934 9.276 0.770 1.00 6.55 94 ASN B C 1
ATOM 1750 O O . ASN B 1 94 ? 58.420 9.363 1.902 1.00 6.79 94 ASN B O 1
ATOM 1755 N N . PRO B 1 95 ? 60.254 9.318 0.583 1.00 6.93 95 PRO B N 1
ATOM 1756 C CA . PRO B 1 95 ? 61.156 9.592 1.707 1.00 7.29 95 PRO B CA 1
ATOM 1757 C C . PRO B 1 95 ? 60.694 10.778 2.546 1.00 7.55 95 PRO B C 1
ATOM 1758 O O . PRO B 1 95 ? 60.310 11.831 2.030 1.00 7.36 95 PRO B O 1
ATOM 1762 N N . ASP B 1 96 ? 60.756 10.593 3.852 1.00 7.45 96 ASP B N 1
ATOM 1763 C CA . ASP B 1 96 ? 60.282 11.594 4.801 1.00 8.02 96 ASP B CA 1
ATOM 1764 C C . ASP B 1 96 ? 61.375 12.452 5.370 1.00 8.01 96 ASP B C 1
ATOM 1765 O O . ASP B 1 96 ? 62.567 12.221 5.134 1.00 8.28 96 ASP B O 1
ATOM 1770 N N . ASP B 1 97 ? 60.952 13.463 6.120 1.00 8.16 97 ASP B N 1
ATOM 1771 C CA . ASP B 1 97 ? 61.871 14.227 6.945 1.00 8.24 97 ASP B CA 1
ATOM 1772 C C . ASP B 1 97 ? 61.214 14.404 8.300 1.00 7.82 97 ASP B C 1
ATOM 1773 O O . ASP B 1 97 ? 61.008 15.519 8.770 1.00 7.15 97 ASP B O 1
ATOM 1778 N N . VAL B 1 98 ? 60.868 13.275 8.904 1.00 7.58 98 VAL B N 1
ATOM 1779 C CA . VAL B 1 98 ? 60.275 13.259 10.229 1.00 7.66 98 VAL B CA 1
ATOM 1780 C C . VAL B 1 98 ? 61.157 14.058 11.169 1.00 7.46 98 VAL B C 1
ATOM 1781 O O . VAL B 1 98 ? 62.385 13.932 11.150 1.00 7.14 98 VAL B O 1
ATOM 1785 N N . GLN B 1 99 ? 60.512 14.922 11.941 1.00 7.42 99 GLN B N 1
ATOM 1786 C CA . GLN B 1 99 ? 61.159 15.745 12.956 1.00 7.86 99 GLN B CA 1
ATOM 1787 C C . GLN B 1 99 ? 60.156 15.818 14.103 1.00 7.79 99 GLN B C 1
ATOM 1788 O O . GLN B 1 99 ? 58.957 15.871 13.866 1.00 7.01 99 GLN B O 1
ATOM 1794 N N . LEU B 1 100 ? 60.644 15.836 15.340 1.00 7.63 100 LEU B N 1
ATOM 1795 C CA . LEU B 1 100 ? 59.747 15.825 16.488 1.00 7.51 100 LEU B CA 1
ATOM 1796 C C . LEU B 1 100 ? 59.553 17.189 17.107 1.00 7.31 100 LEU B C 1
ATOM 1797 O O . LEU B 1 100 ? 60.387 18.082 16.955 1.00 6.42 100 LEU B O 1
ATOM 1802 N N . SER B 1 101 ? 58.432 17.327 17.809 1.00 7.24 101 SER B N 1
ATOM 1803 C CA . SER B 1 101 ? 58.124 18.511 18.580 1.00 7.06 101 SER B CA 1
ATOM 1804 C C . SER B 1 101 ? 58.556 18.171 20.001 1.00 7.28 101 SER B C 1
ATOM 1805 O O . SER B 1 101 ? 59.044 17.072 20.250 1.00 7.64 101 SER B O 1
ATOM 1808 N N . HIS B 1 102 ? 58.344 19.096 20.932 1.00 7.01 102 HIS B N 1
ATOM 1809 C CA . HIS B 1 102 ? 58.674 18.855 22.332 1.00 7.90 102 HIS B CA 1
ATOM 1810 C C . HIS B 1 102 ? 57.895 17.685 22.940 1.00 7.62 102 HIS B C 1
ATOM 1811 O O . HIS B 1 102 ? 58.257 17.196 24.007 1.00 7.88 102 HIS B O 1
ATOM 1818 N N . GLU B 1 103 ? 56.833 17.228 22.277 1.00 7.21 103 GLU B N 1
ATOM 1819 C CA . GLU B 1 103 ? 56.000 16.153 22.853 1.00 7.41 103 GLU B CA 1
ATOM 1820 C C . GLU B 1 103 ? 56.604 14.761 22.739 1.00 6.93 103 GLU B C 1
ATOM 1821 O O . GLU B 1 103 ? 56.138 13.830 23.405 1.00 6.85 103 GLU B O 1
ATOM 1827 N N . HIS B 1 104 ? 57.633 14.613 21.899 1.00 6.36 104 HIS B N 1
ATOM 1828 C CA . HIS B 1 104 ? 58.281 13.320 21.706 1.00 6.31 104 HIS B CA 1
ATOM 1829 C C . HIS B 1 104 ? 59.812 13.398 21.701 1.00 6.33 104 HIS B C 1
ATOM 1830 O O . HIS B 1 104 ? 60.403 14.427 21.348 1.00 6.91 104 HIS B O 1
ATOM 1837 N N . GLN B 1 105 ? 60.448 12.307 22.120 1.00 6.16 105 GLN B N 1
ATOM 1838 C CA . GLN B 1 105 ? 61.905 12.290 22.260 1.00 6.20 105 GLN B CA 1
ATOM 1839 C C . GLN B 1 105 ? 62.593 11.334 21.278 1.00 6.29 105 GLN B C 1
ATOM 1840 O O . GLN B 1 105 ? 63.819 11.330 21.168 1.00 6.62 105 GLN B O 1
ATOM 1846 N N . ASN B 1 106 ? 61.812 10.519 20.581 1.00 5.99 106 ASN B N 1
ATOM 1847 C CA . ASN B 1 106 ? 62.378 9.596 19.591 1.00 5.94 106 ASN B CA 1
ATOM 1848 C C . ASN B 1 106 ? 61.264 8.999 18.751 1.00 5.70 106 ASN B C 1
ATOM 1849 O O . ASN B 1 106 ? 60.086 9.270 18.986 1.00 6.53 106 ASN B O 1
ATOM 1854 N N . TRP B 1 107 ? 61.639 8.226 17.742 1.00 5.35 107 TRP B N 1
ATOM 1855 C CA . TRP B 1 107 ? 60.681 7.562 16.877 1.00 5.59 107 TRP B CA 1
ATOM 1856 C C . TRP B 1 107 ? 61.346 6.336 16.280 1.00 5.68 107 TRP B C 1
ATOM 1857 O O . TRP B 1 107 ? 62.549 6.140 16.454 1.00 6.14 107 TRP B O 1
ATOM 1868 N N . LYS B 1 108 ? 60.551 5.495 15.620 1.00 5.63 108 LYS B N 1
ATOM 1869 C CA . LYS B 1 108 ? 61.045 4.272 14.998 1.00 5.91 108 LYS B CA 1
ATOM 1870 C C . LYS B 1 108 ? 60.067 3.791 13.938 1.00 6.08 108 LYS B C 1
ATOM 1871 O O . LYS B 1 108 ? 58.850 3.968 14.085 1.00 6.02 108 LYS B O 1
ATOM 1877 N N . TRP B 1 109 ? 60.604 3.213 12.863 1.00 5.98 109 TRP B N 1
ATOM 1878 C CA . TRP B 1 109 ? 59.791 2.531 11.862 1.00 6.20 109 TRP B CA 1
ATOM 1879 C C . TRP B 1 109 ? 59.784 1.048 12.243 1.00 6.21 109 TRP B C 1
ATOM 1880 O O . TRP B 1 109 ? 60.831 0.385 12.297 1.00 6.28 109 TRP B O 1
ATOM 1891 N N . CYS B 1 110 ? 58.593 0.537 12.520 1.00 5.89 110 CYS B N 1
ATOM 1892 C CA . CYS B 1 110 ? 58.458 -0.780 13.115 1.00 5.89 110 CYS B CA 1
ATOM 1893 C C . CYS B 1 110 ? 57.638 -1.728 12.278 1.00 5.97 110 CYS B C 1
ATOM 1894 O O . CYS B 1 110 ? 56.537 -1.382 11.867 1.00 6.10 110 CYS B O 1
ATOM 1897 N N . GLU B 1 111 ? 58.181 -2.923 12.028 1.00 5.87 111 GLU B N 1
ATOM 1898 C CA . GLU B 1 111 ? 57.408 -3.986 11.400 1.00 5.84 111 GLU B CA 1
ATOM 1899 C C . GLU B 1 111 ? 56.294 -4.328 12.385 1.00 5.62 111 GLU B C 1
ATOM 1900 O O . GLU B 1 111 ? 56.432 -4.087 13.574 1.00 5.20 111 GLU B O 1
ATOM 1906 N N . LEU B 1 112 ? 55.208 -4.906 11.878 1.00 5.57 112 LEU B N 1
ATOM 1907 C CA . LEU B 1 112 ? 54.034 -5.219 12.680 1.00 5.64 112 LEU B CA 1
ATOM 1908 C C . LEU B 1 112 ? 54.331 -5.770 14.077 1.00 5.40 112 LEU B C 1
ATOM 1909 O O . LEU B 1 112 ? 53.937 -5.176 15.077 1.00 5.13 112 LEU B O 1
ATOM 1914 N N . GLU B 1 113 ? 55.058 -6.875 14.167 1.00 5.82 113 GLU B N 1
ATOM 1915 C CA . GLU B 1 113 ? 55.228 -7.524 15.474 1.00 6.23 113 GLU B CA 1
ATOM 1916 C C . GLU B 1 113 ? 56.043 -6.669 16.439 1.00 6.15 113 GLU B C 1
ATOM 1917 O O . GLU B 1 113 ? 55.798 -6.670 17.645 1.00 6.48 113 GLU B O 1
ATOM 1923 N N . ASP B 1 114 ? 56.990 -5.924 15.895 1.00 6.05 114 ASP B N 1
ATOM 1924 C CA . ASP B 1 114 ? 57.810 -5.013 16.686 1.00 6.22 114 ASP B CA 1
ATOM 1925 C C . ASP B 1 114 ? 56.960 -3.841 17.171 1.00 5.81 114 ASP B C 1
ATOM 1926 O O . ASP B 1 114 ? 57.055 -3.410 18.324 1.00 5.88 114 ASP B O 1
ATOM 1931 N N . ALA B 1 115 ? 56.110 -3.345 16.278 1.00 5.73 115 ALA B N 1
ATOM 1932 C CA . ALA B 1 115 ? 55.223 -2.218 16.577 1.00 5.98 115 ALA B CA 1
ATOM 1933 C C . ALA B 1 115 ? 54.296 -2.552 17.738 1.00 6.12 115 ALA B C 1
ATOM 1934 O O . ALA B 1 115 ? 54.105 -1.749 18.640 1.00 6.63 115 ALA B O 1
ATOM 1936 N N . ILE B 1 116 ? 53.729 -3.747 17.698 1.00 5.95 116 ILE B N 1
ATOM 1937 C CA . ILE B 1 116 ? 52.837 -4.202 18.747 1.00 6.26 116 ILE B CA 1
ATOM 1938 C C . ILE B 1 116 ? 53.596 -4.266 20.068 1.00 6.55 116 ILE B C 1
ATOM 1939 O O . ILE B 1 116 ? 53.125 -3.782 21.097 1.00 7.15 116 ILE B O 1
ATOM 1944 N N . LYS B 1 117 ? 54.788 -4.853 20.032 1.00 6.65 117 LYS B N 1
ATOM 1945 C CA . LYS B 1 117 ? 55.605 -4.984 21.224 1.00 6.84 117 LYS B CA 1
ATOM 1946 C C . LYS B 1 117 ? 55.964 -3.627 21.834 1.00 6.56 117 LYS B C 1
ATOM 1947 O O . LYS B 1 117 ? 55.875 -3.440 23.052 1.00 6.48 117 LYS B O 1
ATOM 1949 N N . ILE B 1 118 ? 56.369 -2.686 20.988 1.00 6.33 118 ILE B N 1
ATOM 1950 C CA . ILE B 1 118 ? 56.750 -1.353 21.446 1.00 6.93 118 ILE B CA 1
ATOM 1951 C C . ILE B 1 118 ? 55.545 -0.532 21.933 1.00 7.01 118 ILE B C 1
ATOM 1952 O O . ILE B 1 118 ? 55.632 0.164 22.948 1.00 6.48 118 ILE B O 1
ATOM 1957 N N . ALA B 1 119 ? 54.418 -0.631 21.230 1.00 7.85 119 ALA B N 1
ATOM 1958 C CA . ALA B 1 119 ? 53.216 0.106 21.621 1.00 8.15 119 ALA B CA 1
ATOM 1959 C C . ALA B 1 119 ? 52.651 -0.433 22.932 1.00 8.87 119 ALA B C 1
ATOM 1960 O O . ALA B 1 119 ? 51.968 0.285 23.655 1.00 8.85 119 ALA B O 1
ATOM 1962 N N . ASP B 1 120 ? 52.932 -1.701 23.218 1.00 9.50 120 ASP B N 1
ATOM 1963 C CA . ASP B 1 120 ? 52.613 -2.315 24.509 1.00 10.20 120 ASP B CA 1
ATOM 1964 C C . ASP B 1 120 ? 51.246 -1.929 25.086 1.00 10.28 120 ASP B C 1
ATOM 1965 O O . ASP B 1 120 ? 51.115 -1.660 26.281 1.00 11.13 120 ASP B O 1
ATOM 1970 N N . TYR B 1 121 ? 50.230 -1.908 24.239 1.00 10.18 121 TYR B N 1
ATOM 1971 C CA . TYR B 1 121 ? 48.868 -1.619 24.676 1.00 10.07 121 TYR B CA 1
ATOM 1972 C C . TYR B 1 121 ? 47.958 -2.553 23.880 1.00 9.61 121 TYR B C 1
ATOM 1973 O O . TYR B 1 121 ? 47.853 -2.416 22.674 1.00 8.62 121 TYR B O 1
ATOM 1975 N N . ALA B 1 122 ? 47.317 -3.495 24.564 1.00 9.30 122 ALA B N 1
ATOM 1976 C CA . ALA B 1 122 ? 46.519 -4.533 23.907 1.00 9.38 122 ALA B CA 1
ATOM 1977 C C . ALA B 1 12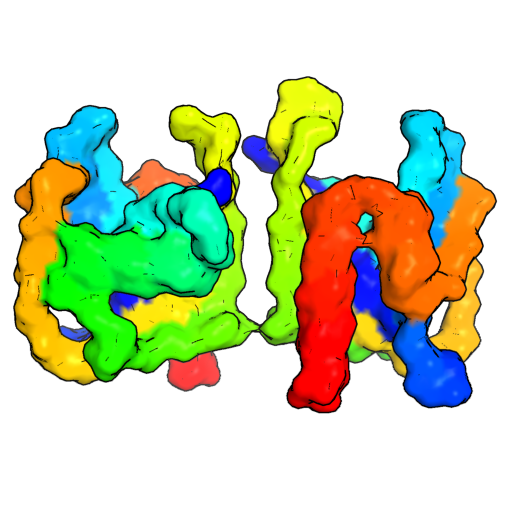2 ? 45.615 -4.012 22.798 1.00 9.25 122 ALA B C 1
ATOM 1978 O O . ALA B 1 122 ? 45.650 -4.525 21.677 1.00 9.01 122 ALA B O 1
ATOM 1980 N N . GLU B 1 123 ? 44.814 -2.997 23.103 1.00 9.10 123 GLU B N 1
ATOM 1981 C CA . GLU B 1 123 ? 43.890 -2.440 22.125 1.00 9.51 123 GLU B CA 1
ATOM 1982 C C . GLU B 1 123 ? 44.637 -1.956 20.877 1.00 9.16 123 GLU B C 1
ATOM 1983 O O . GLU B 1 123 ? 44.171 -2.139 19.752 1.00 8.99 123 GLU B O 1
ATOM 1989 N N . MET B 1 124 ? 45.779 -1.308 21.083 1.00 8.82 124 MET B N 1
ATOM 1990 C CA . MET B 1 124 ? 46.570 -0.811 19.958 1.00 8.54 124 MET B CA 1
ATOM 1991 C C . MET B 1 124 ? 47.060 -1.999 19.114 1.00 8.42 124 MET B C 1
ATOM 1992 O O . MET B 1 124 ? 46.999 -1.968 17.887 1.00 8.50 124 MET B O 1
ATOM 1997 N N . GLY B 1 125 ? 47.536 -3.050 19.772 1.00 7.91 125 GLY B N 1
ATOM 1998 C CA . GLY B 1 125 ? 48.002 -4.229 19.061 1.00 7.88 125 GLY B CA 1
ATOM 1999 C C . GLY B 1 125 ? 46.913 -4.786 18.157 1.00 7.93 125 GLY B C 1
ATOM 2000 O O . GLY B 1 125 ? 47.154 -5.126 16.997 1.00 7.49 125 GLY B O 1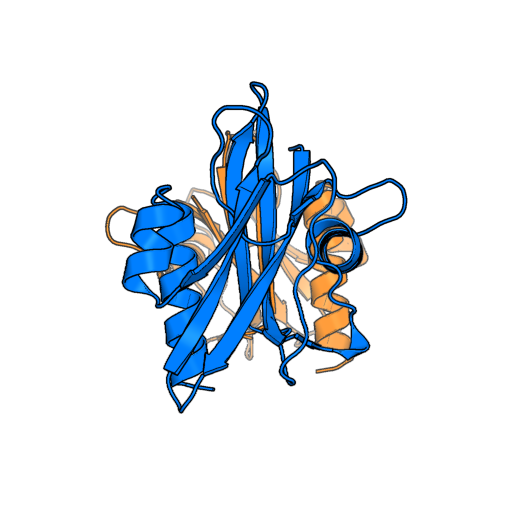
ATOM 2001 N N . SER B 1 126 ? 45.701 -4.846 18.690 1.00 7.95 126 SER B N 1
ATOM 2002 C CA . SER B 1 126 ? 44.559 -5.344 17.949 1.00 8.32 126 SER B CA 1
ATOM 2003 C C . SER B 1 126 ? 44.277 -4.427 16.779 1.00 8.10 126 SER B C 1
ATOM 2004 O O . SER B 1 126 ? 44.003 -4.889 15.667 1.00 8.21 126 SER B O 1
ATOM 2007 N N . LEU B 1 127 ? 44.370 -3.123 17.018 1.00 7.66 127 LEU B N 1
ATOM 2008 C CA . LEU B 1 127 ? 44.132 -2.156 15.956 1.00 7.73 127 LEU B CA 1
ATOM 2009 C C . LEU B 1 127 ? 45.168 -2.346 14.833 1.00 7.43 127 LEU B C 1
ATOM 2010 O O . LEU B 1 127 ? 44.816 -2.396 13.648 1.00 7.21 127 LEU B O 1
ATOM 2015 N N . LEU B 1 128 ? 46.439 -2.473 15.207 1.00 7.00 128 LEU B N 1
ATOM 2016 C CA . LEU B 1 128 ? 47.502 -2.635 14.216 1.00 7.44 128 LEU B CA 1
ATOM 2017 C C . LEU B 1 128 ? 47.278 -3.915 13.403 1.00 7.20 128 LEU B C 1
ATOM 2018 O O . LEU B 1 128 ? 47.457 -3.921 12.178 1.00 7.46 128 LEU B O 1
ATOM 2023 N N . ARG B 1 129 ? 46.862 -4.995 14.071 1.00 6.70 129 ARG B N 1
ATOM 2024 C CA . ARG B 1 129 ? 46.600 -6.245 13.367 1.00 6.78 129 ARG B CA 1
ATOM 2025 C C . ARG B 1 129 ? 45.456 -6.074 12.372 1.00 6.63 129 ARG B C 1
ATOM 2026 O O . ARG B 1 129 ? 45.524 -6.579 11.253 1.00 6.43 129 ARG B O 1
ATOM 2034 N N . LYS B 1 130 ? 44.418 -5.354 12.778 1.00 6.32 130 LYS B N 1
ATOM 2035 C CA . LYS B 1 130 ? 43.271 -5.123 11.902 1.00 6.51 130 LYS B CA 1
ATOM 2036 C C . LYS B 1 130 ? 43.693 -4.338 10.666 1.00 6.43 130 LYS B C 1
ATOM 2037 O O . LYS B 1 130 ? 43.293 -4.659 9.544 1.00 6.16 130 LYS B O 1
ATOM 2039 N N . PHE B 1 131 ? 44.481 -3.289 10.888 1.00 6.19 131 PHE B N 1
ATOM 2040 C CA . PHE B 1 131 ? 44.964 -2.446 9.808 1.00 6.59 131 PHE B CA 1
ATOM 2041 C C . PHE B 1 131 ? 45.894 -3.206 8.860 1.00 7.12 131 PHE B C 1
ATOM 2042 O O . PHE B 1 131 ? 45.805 -3.029 7.653 1.00 7.28 131 PHE B O 1
ATOM 2050 N N . SER B 1 132 ? 46.753 -4.067 9.404 1.00 7.61 132 SER B N 1
ATOM 2051 C CA . SER B 1 132 ? 47.643 -4.893 8.581 1.00 8.33 132 SER B CA 1
ATOM 2052 C C . SER B 1 132 ? 46.830 -5.857 7.698 1.00 8.19 132 SER B C 1
ATOM 2053 O O . SER B 1 132 ? 47.192 -6.128 6.553 1.00 8.57 132 SER B O 1
ATOM 2056 N N . ALA B 1 133 ? 45.737 -6.386 8.230 1.00 8.18 133 ALA B N 1
ATOM 2057 C CA . ALA B 1 133 ? 44.884 -7.280 7.444 1.00 7.92 133 ALA B CA 1
ATOM 2058 C C . ALA B 1 133 ? 44.255 -6.494 6.293 1.00 7.75 133 ALA B C 1
ATOM 2059 O O . ALA B 1 133 ? 44.124 -6.999 5.172 1.00 7.06 133 ALA B O 1
ATOM 2061 N N . PHE B 1 134 ? 43.867 -5.252 6.575 1.00 7.66 134 PHE B N 1
ATOM 2062 C CA . PHE B 1 134 ? 43.328 -4.380 5.546 1.00 8.40 134 PHE B CA 1
ATOM 2063 C C . PHE B 1 134 ? 44.376 -4.207 4.448 1.00 8.86 134 PHE B C 1
ATOM 2064 O O . PHE B 1 134 ? 44.074 -4.356 3.254 1.00 9.15 134 PHE B O 1
ATOM 2072 N N . LEU B 1 135 ? 45.615 -3.946 4.857 1.00 9.53 135 LEU B N 1
ATOM 2073 C CA . LEU B 1 135 ? 46.713 -3.721 3.909 1.00 10.27 135 LEU B CA 1
ATOM 2074 C C . LEU B 1 135 ? 47.022 -4.909 3.031 1.00 10.57 135 LEU B C 1
ATOM 2075 O O . LEU B 1 135 ? 47.308 -4.742 1.851 1.00 10.82 135 LEU B O 1
ATOM 2080 N N . ALA B 1 136 ? 46.967 -6.105 3.602 1.00 11.06 136 ALA B N 1
ATOM 2081 C CA . ALA B 1 136 ? 47.249 -7.308 2.851 1.00 11.61 136 ALA B CA 1
ATOM 2082 C C . ALA B 1 136 ? 46.284 -7.505 1.677 1.00 12.12 136 ALA B C 1
ATOM 2083 O O . ALA B 1 136 ? 46.634 -8.130 0.688 1.00 11.47 136 ALA B O 1
ATOM 2085 N N . GLY B 1 137 ? 45.083 -6.951 1.764 1.00 13.25 137 GLY B N 1
ATOM 2086 C CA . GLY B 1 137 ? 44.100 -7.168 0.719 1.00 14.23 137 GLY B CA 1
ATOM 2087 C C . GLY B 1 137 ? 43.862 -5.957 -0.130 1.00 15.41 137 GLY B C 1
ATOM 2088 O O . GLY B 1 137 ? 43.012 -5.961 -1.016 1.00 16.10 137 GLY B O 1
ATOM 2089 N N . PHE B 1 138 ? 44.621 -4.911 0.150 1.00 16.97 138 PHE B N 1
ATOM 2090 C CA . PHE B 1 138 ? 44.478 -3.657 -0.557 1.00 17.99 138 PHE B CA 1
ATOM 2091 C C . PHE B 1 138 ? 45.649 -3.458 -1.531 1.00 18.64 138 PHE B C 1
ATOM 2092 O O . PHE B 1 138 ? 46.807 -3.798 -1.221 1.00 19.19 138 PHE B O 1
#

Foldseek 3Di:
DFEKEAEFEWEADVNAIWTKWFFFPDPVRAIDHQMDGADPPGDHVVRHQVSNCAAWVDHPVQKDWDPPQKDKDWDDDPNDIYIYIYTYIYRYDPDGTDGDNGGDDMDTGGLVVCCVRNVDPVVNVSSVSVVVVVVVD/DKEAEFEWECVVPAIWTKWFFFPDPVRAIDGFMDDADPPGDRVVRHQVSNCQAWVDHPVQKDWPVPQKDWDADPCNDIYIYTYIYRYDDDDTDGDNGGDDMDTHHLVRVCVRNVDVVVNVSSVSVVVVVVVD

Secondary structure (DSSP, 8-state):
-EEEEEEEEEEEETTEEEEEEEEESSTT--EESSEEEPPTT--HHHHHHHHHHHHH---GGGEEEEEEEEEEEEEEETTEEEEEEEEEEEE-S-PPP---TTEEEEEEE-HHHHHHHH--HHHHHHHHHHHHHHHH-/-EEEEEEEE-TTSS-EEEEEEESSTT--EESSEEEPPTT--HHHHHHHHHHHHH---GGGEEEEEEEEEEEEE---EEEEEEEEEE-S-------TTEEEEEEE-HHHHHHHH--HHHHHHHHHHHHHHHT-